Protein AF-A0A183GP34-F1 (afdb_monomer)

Solvent-accessible surface area (backbone atoms only — not comparable to full-atom values): 13684 Å² total; per-residue (Å²): 135,87,81,86,80,82,79,76,82,83,77,87,94,83,66,88,76,69,82,59,76,42,72,55,58,53,48,48,53,50,45,52,55,49,47,55,50,47,51,54,46,51,56,51,46,40,50,45,51,50,53,41,51,54,44,52,52,52,37,52,55,52,50,51,54,51,54,50,43,74,71,55,74,79,54,74,91,48,48,65,63,49,52,51,50,52,52,54,38,52,54,40,51,53,51,45,54,52,38,53,52,50,45,55,54,41,52,52,50,47,54,53,48,51,54,51,44,52,54,46,49,54,51,42,60,75,61,46,86,47,72,68,52,48,54,50,50,54,49,53,56,48,50,48,52,53,51,52,52,51,53,30,52,50,40,45,49,52,50,49,50,55,51,48,53,51,40,51,58,29,49,53,56,51,48,55,49,51,53,50,49,48,45,72,73,73,48,94,62,57,72,73,59,42,54,53,50,51,51,51,46,51,56,53,56,76,43,48,69,67,49,46,46,59,71,74,53,64,82,78,72,74,62,72,53,68,74,73,47,81,74,81,67,73,76,76,79,126

Radius of gyration: 32.48 Å; Cα contacts (8 Å, |Δi|>4): 123; chains: 1; bounding box: 67×38×127 Å

Secondary structure (DSSP, 8-state):
------------SS--------HHHHHHHHHHHHHHHHHHHHHHHHHHHHHHHHHHHHHHHHHHHHHHHHHS---HHHHHHHHHHHHHHHHHHHHHHHHHHHHHHHHHHHHHHHHHHHHHHHHHHHH--SHHHHHHHHHHHHHHHHHHHHHHHHHHHHHHHHHHHHHHHHHHHHHHHHHHHHHHHH----HHHHHHHHHHHHHHHHHHHHHTHHHHTGGG---GGGGTSPP-------

Nearest PDB structures (foldseek):
  1g73-assembly2_B  TM=4.399E-01  e=6.088E+00  Homo sapiens

pLDDT: mean 79.8, std 17.44, range [33.06, 96.62]

Mean predicted aligned error: 11.79 Å

Organism: Heligmosomoides polygyrus (NCBI:txid6339)

Structure (mmCIF, N/CA/C/O backbone):
data_AF-A0A183GP34-F1
#
_entry.id   AF-A0A183GP34-F1
#
loop_
_atom_site.group_PDB
_atom_site.id
_atom_site.type_symbol
_atom_site.label_atom_id
_atom_site.label_alt_id
_atom_site.label_comp_id
_atom_site.label_asym_id
_atom_site.label_entity_id
_atom_site.label_seq_id
_atom_site.pdbx_PDB_ins_code
_atom_site.Cartn_x
_atom_site.Cartn_y
_atom_site.Cartn_z
_atom_site.occupancy
_atom_site.B_iso_or_equiv
_atom_site.auth_seq_id
_atom_site.auth_comp_id
_atom_site.auth_asym_id
_atom_site.auth_atom_id
_atom_site.pdbx_PDB_model_num
ATOM 1 N N . MET A 1 1 ? -25.702 13.716 88.536 1.00 36.00 1 MET A N 1
ATOM 2 C CA . MET A 1 1 ? -25.301 12.330 88.199 1.00 36.00 1 MET A CA 1
ATOM 3 C C . MET A 1 1 ? -26.303 11.818 87.176 1.00 36.00 1 MET A C 1
ATOM 5 O O . MET A 1 1 ? -27.439 11.583 87.539 1.00 36.00 1 MET A O 1
ATOM 9 N N . VAL A 1 2 ? -26.073 11.978 85.871 1.00 40.59 2 VAL A N 1
ATOM 10 C CA . VAL A 1 2 ? -25.189 11.160 85.014 1.00 40.59 2 VAL A CA 1
ATOM 11 C C . VAL A 1 2 ? -25.503 9.674 85.163 1.00 40.59 2 VAL A C 1
ATOM 13 O O . VAL A 1 2 ? -25.045 9.079 86.123 1.00 40.59 2 VAL A O 1
ATOM 16 N N . TYR A 1 3 ? -26.244 9.112 84.205 1.00 34.75 3 TYR A N 1
ATOM 17 C CA . TYR A 1 3 ? -25.818 7.924 83.458 1.00 34.75 3 TYR A CA 1
ATOM 18 C C . TYR A 1 3 ? -26.514 7.894 82.090 1.00 34.75 3 TYR A C 1
ATOM 20 O O . TYR A 1 3 ? -27.711 7.650 81.964 1.00 34.75 3 TYR A O 1
ATOM 28 N N . MET A 1 4 ? -25.713 8.175 81.059 1.00 37.62 4 MET A N 1
ATOM 29 C CA . MET A 1 4 ? -25.986 7.854 79.662 1.00 37.62 4 MET A CA 1
ATOM 30 C C . MET A 1 4 ? -26.129 6.338 79.502 1.00 37.62 4 MET A C 1
ATOM 32 O O . MET A 1 4 ? -25.236 5.595 79.910 1.00 37.62 4 MET A O 1
ATOM 36 N N . LYS A 1 5 ? -27.166 5.882 78.796 1.00 41.25 5 LYS A N 1
ATOM 37 C CA . LYS A 1 5 ? -27.152 4.573 78.138 1.00 41.25 5 LYS A CA 1
ATOM 38 C C . LYS A 1 5 ? -26.900 4.813 76.650 1.00 41.25 5 LYS A C 1
ATOM 40 O O . LYS A 1 5 ? -27.789 5.228 75.914 1.00 41.25 5 LYS A O 1
ATOM 45 N N . ARG A 1 6 ? -25.638 4.628 76.248 1.00 37.09 6 ARG A N 1
ATOM 46 C CA . ARG A 1 6 ? -25.192 4.578 74.850 1.00 37.09 6 ARG A CA 1
ATOM 47 C C . ARG A 1 6 ? -25.993 3.491 74.129 1.00 37.09 6 ARG A C 1
ATOM 49 O O . ARG A 1 6 ? -25.805 2.313 74.419 1.00 37.09 6 ARG A O 1
ATOM 56 N N . ALA A 1 7 ? -26.847 3.884 73.189 1.00 41.22 7 ALA A N 1
ATOM 57 C CA . ALA A 1 7 ? -27.254 2.990 72.118 1.00 41.22 7 ALA A CA 1
ATOM 58 C C . ALA A 1 7 ? -26.028 2.788 71.221 1.00 41.22 7 ALA A C 1
ATOM 60 O O . ALA A 1 7 ? -25.487 3.733 70.646 1.00 41.22 7 ALA A O 1
ATOM 61 N N . SER A 1 8 ? -25.531 1.559 71.206 1.00 37.16 8 SER A N 1
ATOM 62 C CA . SER A 1 8 ? -24.438 1.102 70.369 1.00 37.16 8 SER A CA 1
ATOM 63 C C . SER A 1 8 ? -24.790 1.293 68.895 1.00 37.16 8 SER A C 1
ATOM 65 O O . SER A 1 8 ? -25.712 0.671 68.372 1.00 37.16 8 SER A O 1
ATOM 67 N N . MET A 1 9 ? -23.992 2.127 68.225 1.00 40.72 9 MET A N 1
ATOM 68 C CA . MET A 1 9 ? -23.722 2.010 66.796 1.00 40.72 9 MET A CA 1
ATOM 69 C C . MET A 1 9 ? -23.424 0.5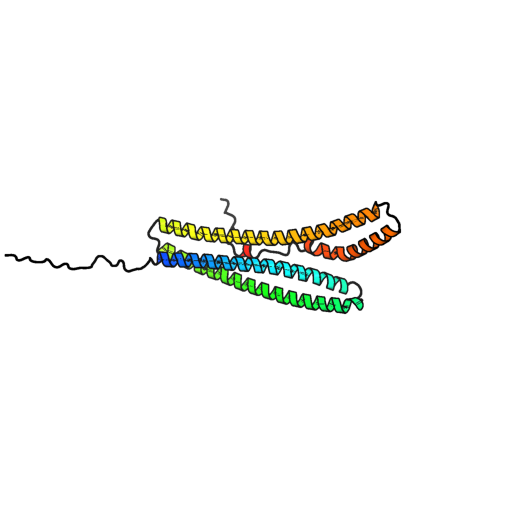41 66.473 1.00 40.72 9 MET A C 1
ATOM 71 O O . MET A 1 9 ? -22.373 0.025 66.849 1.00 40.72 9 MET A O 1
ATOM 75 N N . SER A 1 10 ? -24.334 -0.125 65.767 1.00 35.75 10 SER A N 1
ATOM 76 C CA . SER A 1 10 ? -23.976 -1.250 64.905 1.00 35.75 10 SER A CA 1
ATOM 77 C C . SER A 1 10 ? -23.728 -0.669 63.522 1.00 35.75 10 SER A C 1
ATOM 79 O O . SER A 1 10 ? -24.618 -0.284 62.771 1.00 35.75 10 SER A O 1
ATOM 81 N N . PHE A 1 11 ? -22.437 -0.494 63.304 1.00 35.38 11 PHE A N 1
ATOM 82 C CA . PHE A 1 11 ? -21.767 -0.026 62.116 1.00 35.38 11 PHE A CA 1
ATOM 83 C C . PHE A 1 11 ? -22.006 -0.996 60.945 1.00 35.38 11 PHE A C 1
ATOM 85 O O . PHE A 1 11 ? -22.022 -2.209 61.136 1.00 35.38 11 PHE A O 1
ATOM 92 N N . SER A 1 12 ? -22.061 -0.440 59.733 1.00 40.31 12 SER A N 1
ATOM 93 C CA . SER A 1 12 ? -21.736 -1.108 58.463 1.00 40.31 12 SER A CA 1
ATOM 94 C C . SER A 1 12 ? -22.732 -2.118 57.869 1.00 40.31 12 SER A C 1
ATOM 96 O O . SER A 1 12 ? -22.472 -3.317 57.829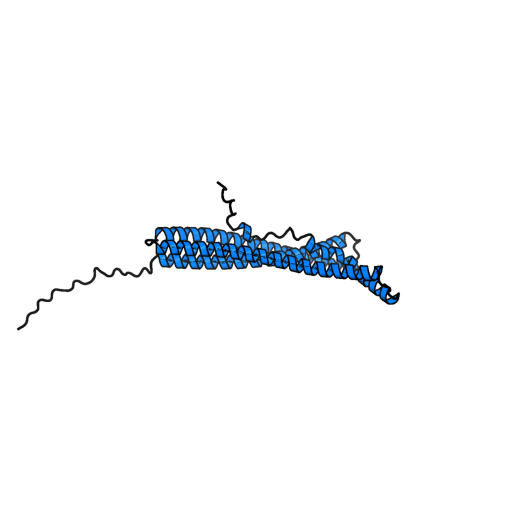 1.00 40.31 12 SER A O 1
ATOM 98 N N . LEU A 1 13 ? -23.772 -1.603 57.208 1.00 39.03 13 LEU A N 1
ATOM 99 C CA . LEU A 1 13 ? -24.446 -2.301 56.095 1.00 39.03 13 LEU A CA 1
ATOM 100 C C . LEU A 1 13 ? -24.585 -1.428 54.829 1.00 39.03 13 LEU A C 1
ATOM 102 O O . LEU A 1 13 ? -25.371 -1.734 53.943 1.00 39.03 13 LEU A O 1
ATOM 106 N N . GLN A 1 14 ? -23.824 -0.331 54.724 1.00 40.25 14 GLN A N 1
ATOM 107 C CA . GLN A 1 14 ? -24.021 0.679 53.671 1.00 40.25 14 GLN A CA 1
ATOM 108 C C . GLN A 1 14 ? -22.805 0.989 52.794 1.00 40.25 14 GLN A C 1
ATOM 110 O O . GLN A 1 14 ? -22.834 1.963 52.052 1.00 40.25 14 GLN A O 1
ATOM 115 N N . ASN A 1 15 ? -21.745 0.183 52.816 1.00 40.66 15 ASN A N 1
ATOM 116 C CA . ASN A 1 15 ? -20.577 0.489 51.989 1.00 40.66 15 ASN A CA 1
ATOM 117 C C . ASN A 1 15 ? -19.902 -0.751 51.395 1.00 40.66 15 ASN A C 1
ATOM 119 O O . ASN A 1 15 ? -18.681 -0.819 51.316 1.00 40.66 15 ASN A O 1
ATOM 123 N N . GLU A 1 16 ? -20.686 -1.650 50.792 1.00 39.94 16 GLU A N 1
ATOM 124 C CA . GLU A 1 16 ? -20.193 -2.39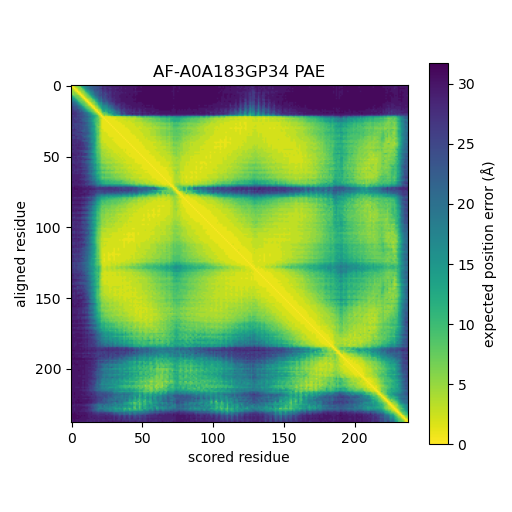2 49.617 1.00 39.94 16 GLU A CA 1
ATOM 125 C C . GLU A 1 16 ? -20.103 -1.474 48.378 1.00 39.94 16 GLU A C 1
ATOM 127 O O . GLU A 1 16 ? -20.355 -1.869 47.247 1.00 39.94 16 GLU A O 1
ATOM 132 N N . LYS A 1 17 ? -19.610 -0.244 48.579 1.00 43.41 17 LYS A N 1
ATOM 133 C CA . LYS A 1 17 ? -18.806 0.498 47.605 1.00 43.41 17 LYS A CA 1
ATOM 134 C C . LYS A 1 17 ? -17.448 -0.204 47.433 1.00 43.41 17 LYS A C 1
ATOM 136 O O . LYS A 1 17 ? -16.405 0.433 47.486 1.00 43.41 17 LYS A O 1
ATOM 141 N N . ARG A 1 18 ? -17.454 -1.533 47.291 1.00 44.88 18 ARG A N 1
ATOM 142 C CA . ARG A 1 18 ? -16.284 -2.338 46.951 1.00 44.88 18 ARG A CA 1
ATOM 143 C C . ARG A 1 18 ? -16.035 -2.146 45.462 1.00 44.88 18 ARG A C 1
ATOM 145 O O . ARG A 1 18 ? -16.547 -2.901 44.645 1.00 44.88 18 ARG A O 1
ATOM 152 N N . ASP A 1 19 ? -15.347 -1.059 45.136 1.00 43.56 19 ASP A N 1
ATOM 153 C CA . ASP A 1 19 ? -14.132 -1.044 44.311 1.00 43.56 19 ASP A CA 1
ATOM 154 C C . ASP A 1 19 ? -14.089 -1.887 43.021 1.00 43.56 19 ASP A C 1
ATOM 156 O O . ASP A 1 19 ? -13.021 -2.246 42.536 1.00 43.56 19 ASP A O 1
ATOM 160 N N . PHE A 1 20 ? -15.228 -2.138 42.382 1.00 43.50 20 PHE A N 1
ATOM 161 C CA . PHE A 1 20 ? -15.270 -2.262 40.935 1.00 43.50 20 PHE A CA 1
ATOM 162 C C . PHE A 1 20 ? -15.444 -0.852 40.385 1.00 43.50 20 PHE A C 1
ATOM 164 O O . PHE A 1 20 ? -16.564 -0.390 40.168 1.00 43.50 20 PHE A O 1
ATOM 171 N N . THR A 1 21 ? -14.342 -0.171 40.082 1.00 53.06 21 THR A N 1
ATOM 172 C CA . THR A 1 21 ? -14.307 0.667 38.878 1.00 53.06 21 THR A CA 1
ATOM 173 C C . THR A 1 21 ? -14.945 -0.191 37.782 1.00 53.06 21 THR A C 1
ATOM 175 O O . THR A 1 21 ? -14.373 -1.217 37.421 1.00 53.06 21 THR A O 1
ATOM 178 N N . SER A 1 22 ? -16.211 0.097 37.447 1.00 76.25 22 SER A N 1
ATOM 179 C CA . SER A 1 22 ? -17.175 -0.938 37.032 1.00 76.25 22 SER A CA 1
ATOM 180 C C . SER A 1 22 ? -16.631 -1.839 35.921 1.00 76.25 22 SER A C 1
ATOM 182 O O . SER A 1 22 ? -15.921 -1.365 35.040 1.00 76.25 22 SER A O 1
ATOM 184 N N . LEU A 1 23 ? -16.962 -3.135 35.921 1.00 87.44 23 LEU A N 1
ATOM 185 C CA . LEU A 1 23 ? -16.580 -4.071 34.846 1.00 87.44 23 LEU A CA 1
ATOM 186 C C . LEU A 1 23 ? -16.843 -3.486 33.442 1.00 87.44 23 LEU A C 1
ATOM 188 O O . LEU A 1 23 ? -16.075 -3.706 32.509 1.00 87.44 23 LEU A O 1
ATOM 192 N N . PHE A 1 24 ? -17.895 -2.674 33.320 1.00 89.25 24 PHE A N 1
ATOM 193 C CA . PHE A 1 24 ? -18.183 -1.856 32.148 1.00 89.25 24 PHE A CA 1
ATOM 194 C C . PHE A 1 24 ? -17.029 -0.908 31.768 1.00 89.25 24 PHE A C 1
ATOM 196 O O . PHE A 1 24 ? -16.593 -0.907 30.622 1.00 89.25 24 PHE A O 1
ATOM 203 N N . ASN A 1 25 ? -16.495 -0.125 32.710 1.00 89.88 25 ASN A N 1
ATOM 204 C CA . ASN A 1 25 ? -15.347 0.753 32.470 1.00 89.88 25 ASN A CA 1
ATOM 205 C C . ASN A 1 25 ? -14.087 -0.024 32.068 1.00 89.88 25 ASN A C 1
ATOM 207 O O . ASN A 1 25 ? -13.405 0.400 31.139 1.00 89.88 25 ASN A O 1
ATOM 211 N N . GLN A 1 26 ? -13.819 -1.178 32.687 1.00 92.31 26 GLN A N 1
ATOM 212 C CA . GLN A 1 26 ? -12.680 -2.026 32.307 1.00 92.31 26 GLN A CA 1
ATOM 213 C C . GLN A 1 26 ? -12.821 -2.565 30.876 1.00 92.31 26 GLN A C 1
ATOM 215 O O . GLN A 1 26 ? -11.882 -2.500 30.085 1.00 92.31 26 GLN A O 1
ATOM 220 N N . LEU A 1 27 ? -14.008 -3.058 30.509 1.00 93.69 27 LEU A N 1
ATOM 221 C CA . LEU A 1 27 ? -14.282 -3.526 29.147 1.00 93.69 27 LEU A CA 1
ATOM 222 C C . LEU A 1 27 ? -14.249 -2.383 28.127 1.00 93.69 27 LEU A C 1
ATOM 224 O O . LEU A 1 27 ? -13.833 -2.593 26.991 1.00 93.69 27 LEU A O 1
ATOM 228 N N . LYS A 1 28 ? -14.646 -1.171 28.526 1.00 93.69 28 LYS A N 1
ATOM 229 C CA . LYS A 1 28 ? -14.571 0.027 27.685 1.00 93.69 28 LYS A CA 1
ATOM 230 C C . LYS A 1 28 ? -13.115 0.374 27.394 1.00 93.69 28 LYS A C 1
ATOM 232 O O . LYS A 1 28 ? -12.757 0.557 26.237 1.00 93.69 28 LYS A O 1
ATOM 237 N N . GLU A 1 29 ? -12.267 0.419 28.419 1.00 94.38 29 GLU A N 1
ATOM 238 C CA . GLU A 1 29 ? -10.824 0.634 28.251 1.00 94.38 29 GLU A CA 1
ATOM 239 C C . GLU A 1 29 ? -10.189 -0.466 27.394 1.00 94.38 29 GLU A C 1
ATOM 241 O O . GLU A 1 29 ? -9.403 -0.173 26.493 1.00 94.38 29 GLU A O 1
ATOM 246 N N . GLN A 1 30 ? -10.593 -1.723 27.598 1.00 94.88 30 GLN A N 1
ATOM 247 C CA . GLN A 1 30 ? -10.162 -2.837 26.758 1.00 94.88 30 GLN A CA 1
ATOM 248 C C . GLN A 1 30 ? -10.577 -2.645 25.292 1.00 94.88 30 GLN A C 1
ATOM 250 O O . GLN A 1 30 ? -9.767 -2.888 24.398 1.00 94.88 30 GLN A O 1
ATOM 255 N N . TYR A 1 31 ? -11.813 -2.210 25.032 1.00 95.44 31 TYR A N 1
ATOM 256 C CA . TYR A 1 31 ? -12.298 -1.937 23.680 1.00 95.44 31 TYR A CA 1
ATOM 257 C C . TYR A 1 31 ? -11.493 -0.815 23.017 1.00 95.44 31 TYR A C 1
ATOM 259 O O . TYR A 1 31 ? -11.013 -0.984 21.898 1.00 95.44 31 TYR A O 1
ATOM 267 N N . MET A 1 32 ? -11.266 0.295 23.726 1.00 94.94 32 MET A N 1
ATOM 268 C CA . MET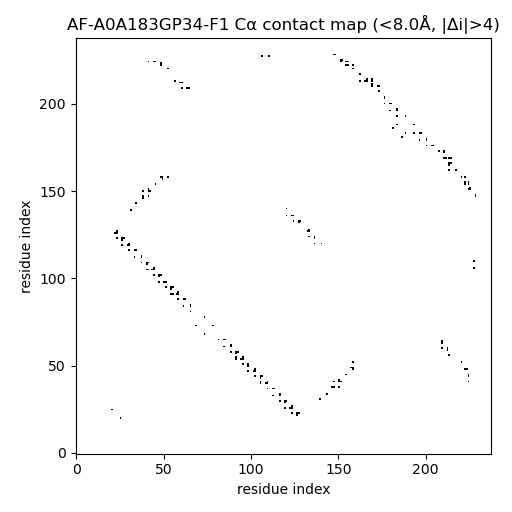 A 1 32 ? -10.456 1.411 23.222 1.00 94.94 32 MET A CA 1
ATOM 269 C C . MET A 1 32 ? -9.027 0.965 22.889 1.00 94.94 32 MET A C 1
ATOM 271 O O . MET A 1 32 ? -8.532 1.235 21.797 1.00 94.94 32 MET A O 1
ATOM 275 N N . ALA A 1 33 ? -8.391 0.186 23.768 1.00 95.44 33 ALA A N 1
ATOM 276 C CA . ALA A 1 33 ? -7.056 -0.355 23.517 1.00 95.44 33 ALA A CA 1
ATOM 277 C C . ALA A 1 33 ? -7.017 -1.318 22.312 1.00 95.44 33 ALA A C 1
ATOM 279 O O . ALA A 1 33 ? -6.022 -1.371 21.580 1.00 95.44 33 ALA A O 1
ATOM 280 N N . LEU A 1 34 ? -8.086 -2.092 22.088 1.00 94.81 34 LEU A N 1
ATOM 281 C CA . LEU A 1 34 ? -8.227 -2.935 20.897 1.00 94.81 34 LEU A CA 1
ATOM 282 C C . LEU A 1 34 ? -8.376 -2.090 19.628 1.00 94.81 34 LEU A C 1
ATOM 284 O O . LEU A 1 34 ? -7.702 -2.398 18.644 1.00 94.81 34 LEU A O 1
ATOM 288 N N . SER A 1 35 ? -9.178 -1.025 19.668 1.00 93.38 35 SER A N 1
ATOM 289 C CA . SER A 1 35 ? -9.337 -0.070 18.564 1.00 93.38 35 SER A CA 1
ATOM 290 C C . SER A 1 35 ? -8.000 0.585 18.191 1.00 93.38 35 SER A C 1
ATOM 292 O O . SER A 1 35 ? -7.591 0.552 17.029 1.00 93.38 35 SER A O 1
ATOM 294 N N . ASP A 1 36 ? -7.228 1.057 19.174 1.00 94.38 36 ASP A N 1
ATOM 295 C CA . ASP A 1 36 ? -5.893 1.631 18.940 1.00 94.38 36 ASP A CA 1
ATOM 296 C C . ASP A 1 36 ? -4.931 0.611 18.313 1.00 94.38 36 ASP A C 1
ATOM 298 O O . ASP A 1 36 ? -4.133 0.915 17.419 1.00 94.38 36 ASP A O 1
ATOM 302 N N . LYS A 1 37 ? -4.997 -0.645 18.768 1.00 95.12 37 LYS A N 1
ATOM 303 C CA . LYS A 1 37 ? -4.196 -1.733 18.198 1.00 95.12 37 LYS A CA 1
ATOM 304 C C . LYS A 1 37 ? -4.611 -2.038 16.758 1.00 95.12 37 LYS A C 1
ATOM 306 O O . LYS A 1 37 ? -3.738 -2.265 15.920 1.00 95.12 37 LYS A O 1
ATOM 311 N N . GLN A 1 38 ? -5.911 -2.040 16.466 1.00 92.81 38 GLN A N 1
ATOM 312 C CA . GLN A 1 38 ? -6.452 -2.205 15.116 1.00 92.81 38 GLN A CA 1
ATOM 313 C C . GLN A 1 38 ? -5.970 -1.090 14.189 1.00 92.81 38 GLN A C 1
ATOM 315 O O . GLN A 1 38 ? -5.504 -1.372 13.086 1.00 92.81 38 GLN A O 1
ATOM 320 N N . GLN A 1 39 ? -5.995 0.160 14.652 1.00 91.69 39 GLN A N 1
ATOM 321 C CA . GLN A 1 39 ? -5.467 1.293 13.899 1.00 91.69 39 GLN A CA 1
ATOM 322 C C . GLN A 1 39 ? -3.989 1.090 13.536 1.00 91.69 39 GLN A C 1
ATOM 324 O O . GLN A 1 39 ? -3.634 1.155 12.360 1.00 91.69 39 GLN A O 1
ATOM 329 N N . LYS A 1 40 ? -3.133 0.761 14.512 1.00 94.50 40 LYS A N 1
ATOM 330 C CA . LYS A 1 40 ? -1.696 0.524 14.269 1.00 94.50 40 LYS A CA 1
ATOM 331 C C . LYS A 1 40 ? -1.444 -0.619 13.283 1.00 94.50 40 LYS A C 1
ATOM 333 O O . LYS A 1 40 ? -0.496 -0.573 12.502 1.00 94.50 40 LYS A O 1
ATOM 338 N N . LEU A 1 41 ? -2.270 -1.666 13.312 1.00 93.94 41 LEU A N 1
ATOM 339 C CA . LEU A 1 41 ? -2.184 -2.759 12.341 1.00 93.94 41 LEU A CA 1
ATOM 340 C C . LEU A 1 41 ? -2.556 -2.293 10.927 1.00 93.94 41 LEU A C 1
ATOM 342 O O . LEU A 1 41 ? -1.866 -2.671 9.982 1.00 93.94 41 LEU A O 1
ATOM 346 N N . ARG A 1 42 ? -3.580 -1.441 10.779 1.00 90.88 42 ARG A N 1
ATOM 347 C CA . ARG A 1 42 ? -3.952 -0.850 9.482 1.00 90.88 42 ARG A CA 1
ATOM 348 C C . ARG A 1 42 ? -2.874 0.089 8.939 1.00 90.88 42 ARG A C 1
ATOM 350 O O . ARG A 1 42 ? -2.580 0.035 7.752 1.00 90.88 42 ARG A O 1
ATOM 357 N N . GLU A 1 43 ? -2.232 0.884 9.794 1.00 91.81 43 GLU A N 1
ATOM 358 C CA . GLU A 1 43 ? -1.096 1.736 9.403 1.00 91.81 43 GLU A CA 1
ATOM 359 C C . GLU A 1 43 ? 0.097 0.907 8.908 1.00 91.81 43 GLU A C 1
ATOM 361 O O . GLU A 1 43 ? 0.735 1.249 7.913 1.00 91.81 43 GLU A O 1
ATOM 366 N N . ARG A 1 44 ? 0.391 -0.219 9.569 1.00 93.38 44 ARG A N 1
ATOM 367 C CA . ARG A 1 44 ? 1.432 -1.154 9.114 1.00 93.38 44 ARG A CA 1
ATOM 368 C C . ARG A 1 44 ? 1.070 -1.824 7.792 1.00 93.38 44 ARG A C 1
ATOM 370 O O . ARG A 1 44 ? 1.954 -2.015 6.966 1.00 93.38 44 ARG A O 1
ATOM 377 N N . LEU A 1 45 ? -0.203 -2.167 7.601 1.00 90.50 45 LEU A N 1
ATOM 378 C CA . LEU A 1 45 ? -0.693 -2.745 6.352 1.00 90.50 45 LEU A CA 1
ATOM 379 C C . LEU A 1 45 ? -0.590 -1.734 5.205 1.00 90.50 45 LEU A C 1
ATOM 381 O O . LEU A 1 45 ? -0.111 -2.086 4.137 1.00 90.50 45 LEU A O 1
ATOM 385 N N . MET A 1 46 ? -0.933 -0.467 5.453 1.00 88.69 46 MET A N 1
ATOM 386 C CA . MET A 1 46 ? -0.745 0.626 4.495 1.00 88.69 46 MET A CA 1
ATOM 387 C C . MET A 1 46 ? 0.716 0.744 4.036 1.00 88.69 46 MET A C 1
ATOM 389 O O . MET A 1 46 ? 0.967 0.790 2.837 1.00 88.69 46 MET A O 1
ATOM 393 N N . ARG A 1 47 ? 1.685 0.734 4.963 1.00 90.44 47 ARG A N 1
ATOM 394 C CA . ARG A 1 47 ? 3.116 0.779 4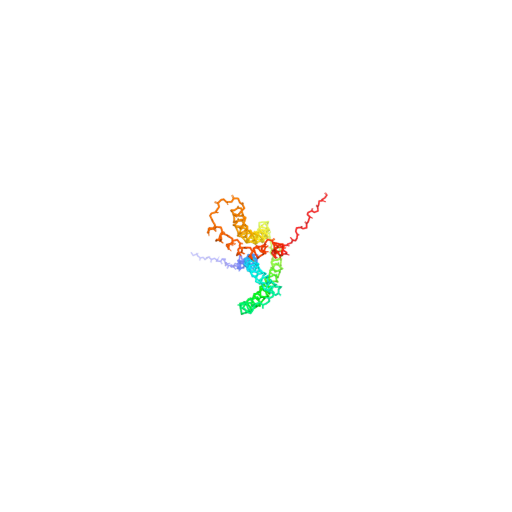.600 1.00 90.44 47 ARG A CA 1
ATOM 395 C C . ARG A 1 47 ? 3.535 -0.426 3.763 1.00 90.44 47 ARG A C 1
ATOM 397 O O . ARG A 1 47 ? 4.110 -0.245 2.703 1.00 90.44 47 ARG A O 1
ATOM 404 N N . ALA A 1 48 ? 3.154 -1.634 4.181 1.00 90.81 48 ALA A N 1
ATOM 405 C CA . ALA A 1 48 ? 3.467 -2.846 3.426 1.00 90.81 48 ALA A CA 1
ATOM 406 C C . ALA A 1 48 ? 2.895 -2.812 1.994 1.00 90.81 48 ALA A C 1
ATOM 408 O O . ALA A 1 48 ? 3.528 -3.324 1.076 1.00 90.81 48 ALA A O 1
ATOM 409 N N . ASN A 1 49 ? 1.728 -2.189 1.792 1.00 87.44 49 ASN A N 1
ATOM 410 C CA . ASN A 1 49 ? 1.133 -2.014 0.464 1.00 87.44 49 ASN A CA 1
ATOM 411 C C . ASN A 1 49 ? 1.942 -1.042 -0.409 1.00 87.44 49 ASN A C 1
ATOM 413 O O . ASN A 1 49 ? 2.137 -1.307 -1.593 1.00 87.44 49 ASN A O 1
ATOM 417 N N . GLN A 1 50 ? 2.395 0.076 0.166 1.00 87.69 50 GLN A N 1
ATOM 418 C CA . GLN A 1 50 ? 3.224 1.065 -0.533 1.00 87.69 50 GLN A CA 1
ATOM 419 C C . GLN A 1 50 ? 4.579 0.465 -0.916 1.00 87.69 50 GLN A C 1
ATOM 421 O O . GLN A 1 50 ? 4.951 0.510 -2.087 1.00 87.69 50 GLN A O 1
ATOM 426 N N . ASP A 1 51 ? 5.246 -0.190 0.038 1.00 90.81 51 ASP A N 1
ATOM 427 C CA . ASP A 1 51 ? 6.522 -0.872 -0.186 1.00 90.81 51 ASP A CA 1
ATOM 428 C C . ASP A 1 51 ? 6.377 -1.931 -1.291 1.00 90.81 51 ASP A C 1
ATOM 430 O O . ASP A 1 51 ? 7.176 -1.982 -2.224 1.00 90.81 51 ASP A O 1
ATOM 434 N N . ALA A 1 52 ? 5.310 -2.739 -1.249 1.00 89.19 52 ALA A N 1
ATOM 435 C CA . ALA A 1 52 ? 5.062 -3.764 -2.261 1.00 89.19 52 ALA A CA 1
ATOM 436 C C . ALA A 1 52 ? 4.888 -3.161 -3.658 1.00 89.19 52 ALA A C 1
ATOM 438 O O . ALA A 1 52 ? 5.442 -3.686 -4.622 1.00 89.19 52 ALA A O 1
ATOM 439 N N . TYR A 1 53 ? 4.169 -2.041 -3.777 1.00 86.50 53 TYR A N 1
ATOM 440 C CA . TYR A 1 53 ? 4.015 -1.349 -5.054 1.00 86.50 53 TYR A CA 1
ATOM 441 C C . TYR A 1 53 ? 5.354 -0.835 -5.605 1.00 86.50 53 TYR A C 1
ATOM 443 O O . TYR A 1 53 ? 5.643 -0.987 -6.796 1.00 86.50 53 TYR A O 1
ATOM 451 N N . GLU A 1 54 ? 6.190 -0.235 -4.759 1.00 88.12 54 GLU A N 1
ATOM 452 C CA . GLU A 1 54 ? 7.496 0.271 -5.181 1.00 88.12 54 GLU A CA 1
ATOM 453 C C . GLU A 1 54 ? 8.425 -0.848 -5.654 1.00 88.12 54 GLU A C 1
ATOM 455 O O . GLU A 1 54 ? 9.047 -0.725 -6.719 1.00 88.12 54 GLU A O 1
ATOM 460 N N . VAL A 1 55 ? 8.475 -1.946 -4.897 1.00 91.19 55 VAL A N 1
ATOM 461 C CA . VAL A 1 55 ? 9.284 -3.125 -5.218 1.00 91.19 55 VAL A CA 1
ATOM 462 C C . VAL A 1 55 ? 8.788 -3.780 -6.511 1.00 91.19 55 VAL A C 1
ATOM 464 O O . VAL A 1 55 ? 9.599 -4.034 -7.403 1.00 91.19 55 VAL A O 1
ATOM 467 N N . GLU A 1 56 ? 7.474 -3.964 -6.681 1.00 88.50 56 GLU A N 1
ATOM 468 C CA . GLU A 1 56 ? 6.868 -4.539 -7.894 1.00 88.50 56 GLU A CA 1
ATOM 469 C C . GLU A 1 56 ? 7.208 -3.705 -9.135 1.00 88.50 56 GLU A C 1
ATOM 471 O O . GLU A 1 56 ? 7.586 -4.235 -10.185 1.00 88.50 56 GLU A O 1
ATOM 476 N N . MET A 1 57 ? 7.134 -2.377 -9.020 1.00 85.25 57 MET A N 1
ATOM 477 C CA . MET A 1 57 ? 7.451 -1.482 -10.128 1.00 85.25 57 MET A CA 1
ATOM 478 C C . MET A 1 57 ? 8.943 -1.524 -10.486 1.00 85.25 57 MET A C 1
ATOM 480 O O . MET A 1 57 ? 9.299 -1.567 -11.667 1.00 85.25 57 MET A O 1
ATOM 484 N N . SER A 1 58 ? 9.821 -1.545 -9.478 1.00 88.38 58 SER A N 1
ATOM 485 C CA . SER A 1 58 ? 11.270 -1.693 -9.669 1.00 88.38 58 SER A CA 1
ATOM 486 C C . SER A 1 58 ? 11.598 -3.013 -10.367 1.00 88.38 58 SER A C 1
ATOM 488 O O . SER A 1 58 ? 12.281 -3.029 -11.397 1.00 88.38 58 SER A O 1
ATOM 490 N N . ARG A 1 59 ? 11.025 -4.113 -9.869 1.00 90.56 59 ARG A N 1
ATOM 491 C CA . ARG A 1 59 ? 11.164 -5.449 -10.444 1.00 90.56 59 ARG A CA 1
ATOM 492 C C . ARG A 1 59 ? 10.709 -5.475 -11.896 1.00 90.56 59 ARG A C 1
ATOM 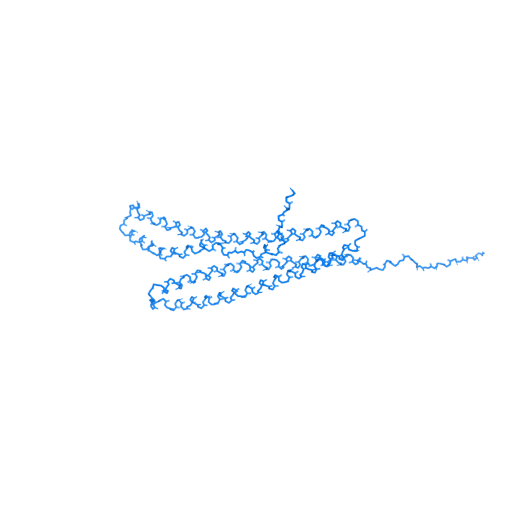494 O O . ARG A 1 59 ? 11.449 -5.936 -12.762 1.00 90.56 59 ARG A O 1
ATOM 501 N N . THR A 1 60 ? 9.524 -4.942 -12.177 1.00 87.44 60 THR A N 1
ATOM 502 C CA . THR A 1 60 ? 8.955 -4.950 -13.528 1.00 87.44 60 THR A CA 1
ATOM 503 C C . THR A 1 60 ? 9.813 -4.155 -14.510 1.00 87.44 60 THR A C 1
ATOM 505 O O . THR A 1 60 ? 10.050 -4.604 -15.633 1.00 87.44 60 THR A O 1
ATOM 508 N N . SER A 1 61 ? 10.351 -3.009 -14.080 1.00 84.94 61 SER A N 1
ATOM 509 C CA . SER A 1 61 ? 11.291 -2.229 -14.888 1.00 84.94 61 SER A CA 1
ATOM 510 C C . SER A 1 61 ? 12.568 -3.012 -15.202 1.00 84.94 61 SER A C 1
ATOM 512 O O . SER A 1 61 ? 12.999 -3.034 -16.355 1.00 84.94 61 SER A O 1
ATOM 514 N N . LYS A 1 62 ? 13.181 -3.662 -14.203 1.00 88.75 62 LYS A N 1
ATOM 515 C CA . LYS A 1 62 ? 14.410 -4.452 -14.398 1.00 88.75 62 LYS A CA 1
ATOM 516 C C . LYS A 1 62 ? 14.162 -5.673 -15.288 1.00 88.75 62 LYS A C 1
ATOM 518 O O . LYS A 1 62 ? 14.951 -5.945 -16.190 1.00 88.75 62 LYS A O 1
ATOM 523 N N . MET A 1 63 ? 13.028 -6.348 -15.107 1.00 89.06 63 MET A N 1
ATOM 524 C CA . MET A 1 63 ? 12.617 -7.479 -15.940 1.00 89.06 63 MET A CA 1
ATOM 525 C C . MET A 1 63 ? 12.441 -7.101 -17.408 1.00 89.06 63 MET A C 1
ATOM 527 O O . MET A 1 63 ? 12.872 -7.848 -18.284 1.00 89.06 63 MET A O 1
ATOM 531 N N . ALA A 1 64 ? 11.872 -5.932 -17.701 1.00 84.94 64 ALA A N 1
ATOM 532 C CA . ALA A 1 64 ? 11.740 -5.474 -19.080 1.00 84.94 64 ALA A CA 1
ATOM 533 C C . ALA A 1 64 ? 13.102 -5.247 -19.758 1.00 84.94 64 ALA A C 1
ATOM 535 O O . ALA A 1 64 ? 13.251 -5.564 -20.938 1.00 84.94 64 ALA A O 1
ATOM 536 N N . ILE A 1 65 ? 14.101 -4.740 -19.023 1.00 84.75 65 ILE A N 1
ATOM 537 C CA . ILE A 1 65 ? 15.475 -4.565 -19.531 1.00 84.75 65 ILE A CA 1
ATOM 538 C C . ILE A 1 65 ? 16.096 -5.924 -19.860 1.00 84.75 65 ILE A C 1
ATOM 540 O O . ILE A 1 65 ? 16.643 -6.102 -20.949 1.00 84.75 65 ILE A O 1
ATOM 544 N N . ILE A 1 66 ? 15.965 -6.897 -18.953 1.00 87.19 66 ILE A N 1
ATOM 545 C CA . ILE A 1 66 ? 16.469 -8.261 -19.161 1.00 87.19 66 ILE A CA 1
ATOM 546 C C . ILE A 1 66 ? 15.820 -8.885 -20.403 1.00 87.19 66 ILE A C 1
ATOM 548 O O . ILE A 1 66 ? 16.524 -9.364 -21.288 1.00 87.19 66 ILE A O 1
ATOM 552 N N . GLN A 1 67 ? 14.491 -8.813 -20.517 1.00 87.00 67 GLN A N 1
ATOM 553 C CA . GLN A 1 67 ? 13.755 -9.370 -21.656 1.00 87.00 67 GLN A CA 1
ATOM 554 C C . GLN A 1 67 ? 14.114 -8.700 -22.986 1.00 87.00 67 GLN A C 1
ATOM 556 O O . GLN A 1 67 ? 14.133 -9.358 -24.025 1.00 87.00 67 GLN A O 1
ATOM 561 N N . ALA A 1 68 ? 14.375 -7.392 -22.984 1.00 83.25 68 ALA A N 1
ATOM 562 C CA . ALA A 1 68 ? 14.809 -6.683 -24.180 1.00 83.25 68 ALA A CA 1
ATOM 563 C C . ALA A 1 68 ? 16.209 -7.131 -24.621 1.00 83.25 68 ALA A C 1
ATOM 565 O O . ALA A 1 68 ? 16.415 -7.381 -25.807 1.00 83.25 68 ALA A O 1
ATOM 566 N N . TRP A 1 69 ? 17.143 -7.299 -23.679 1.00 83.62 69 TRP A N 1
ATOM 567 C CA . TRP A 1 69 ? 18.475 -7.833 -23.976 1.00 83.62 69 TRP A CA 1
ATOM 568 C C . TRP A 1 69 ? 18.413 -9.272 -24.504 1.00 83.62 69 TRP A C 1
ATOM 570 O O . TRP A 1 69 ? 19.055 -9.590 -25.499 1.00 83.62 69 TRP A O 1
ATOM 580 N N . GLU A 1 70 ? 17.577 -10.128 -23.910 1.00 84.44 70 GLU A N 1
ATOM 581 C CA . GLU A 1 70 ? 17.395 -11.512 -24.373 1.00 84.44 70 GLU A CA 1
ATOM 582 C C . GLU A 1 70 ? 16.826 -11.592 -25.803 1.00 84.44 70 GLU A C 1
ATOM 584 O O . GLU A 1 70 ? 17.118 -12.547 -26.522 1.00 84.44 70 GLU A O 1
ATOM 589 N N . LYS A 1 71 ? 16.060 -10.582 -26.244 1.00 83.69 71 LYS A N 1
ATOM 590 C CA . LYS A 1 71 ? 15.510 -10.486 -27.610 1.00 83.69 71 LYS A CA 1
ATOM 591 C C . LYS A 1 71 ? 16.483 -9.897 -28.634 1.00 83.69 71 LYS A C 1
ATOM 593 O O . LYS A 1 71 ? 16.397 -10.243 -29.810 1.00 83.69 71 LYS A O 1
ATOM 598 N N . HIS A 1 72 ? 17.371 -8.996 -28.221 1.00 73.25 72 HIS A N 1
ATOM 599 C CA . HIS A 1 72 ? 18.301 -8.292 -29.103 1.00 73.25 72 HIS A CA 1
ATOM 600 C C . HIS A 1 72 ? 19.722 -8.830 -28.915 1.00 73.25 72 HIS A C 1
ATOM 602 O O . HIS A 1 72 ? 20.500 -8.242 -28.178 1.00 73.25 72 HIS A O 1
ATOM 608 N N . ASN A 1 73 ? 20.007 -9.957 -29.583 1.00 63.03 73 ASN A N 1
ATOM 609 C CA . ASN A 1 73 ? 21.313 -10.613 -29.764 1.00 63.03 73 ASN A CA 1
ATOM 610 C C . ASN A 1 73 ? 22.372 -10.271 -28.694 1.00 63.03 73 ASN A C 1
ATOM 612 O O . ASN A 1 73 ? 23.066 -9.264 -28.790 1.00 63.03 73 ASN A O 1
ATOM 616 N N . GLN A 1 74 ? 22.481 -11.157 -27.702 1.00 64.25 74 GLN A N 1
ATOM 617 C CA . GLN A 1 74 ? 23.319 -11.104 -26.498 1.00 64.25 74 GLN A CA 1
ATOM 618 C C . GLN A 1 74 ? 24.761 -10.615 -26.748 1.00 64.25 74 GLN A C 1
ATOM 620 O O . GLN A 1 74 ? 25.686 -11.411 -26.898 1.00 64.25 74 GLN A O 1
ATOM 625 N N . GLU A 1 75 ? 24.984 -9.301 -26.773 1.00 65.69 75 GLU A N 1
ATOM 626 C CA . GLU A 1 75 ? 26.340 -8.751 -26.816 1.00 65.69 75 GLU A CA 1
ATOM 627 C C . GLU A 1 75 ? 27.058 -9.037 -25.485 1.00 65.69 75 GLU A C 1
ATOM 629 O O . GLU A 1 75 ? 26.575 -8.648 -24.415 1.00 65.69 75 GLU A O 1
ATOM 634 N N . GLU A 1 76 ? 28.241 -9.666 -25.543 1.00 62.56 76 GLU A N 1
ATOM 635 C CA . GLU A 1 76 ? 29.061 -10.010 -24.363 1.00 62.56 76 GLU A CA 1
ATOM 636 C C . GLU A 1 76 ? 29.330 -8.807 -23.447 1.00 62.56 76 GLU A C 1
ATOM 638 O O . GLU A 1 76 ? 29.381 -8.951 -22.227 1.00 62.56 76 GLU A O 1
ATOM 643 N N . LYS A 1 77 ? 29.429 -7.596 -24.014 1.00 70.19 77 LYS A N 1
ATOM 644 C CA . LYS A 1 77 ? 29.718 -6.360 -23.266 1.00 70.19 77 LYS A CA 1
ATOM 645 C C . LYS A 1 77 ? 28.668 -6.019 -22.205 1.00 70.19 77 LYS A C 1
ATOM 647 O O . LYS A 1 77 ? 28.984 -5.304 -21.259 1.00 70.19 77 LYS A O 1
ATOM 652 N N . ALA A 1 78 ? 27.437 -6.507 -22.350 1.00 76.62 78 ALA A N 1
ATOM 653 C CA . ALA A 1 78 ? 26.357 -6.264 -21.395 1.00 76.62 78 ALA A CA 1
ATOM 654 C C . ALA A 1 78 ? 26.070 -7.470 -20.482 1.00 76.62 78 ALA A C 1
ATOM 656 O O . ALA A 1 78 ? 25.283 -7.335 -19.545 1.00 76.62 78 ALA A O 1
ATOM 657 N N . ALA A 1 79 ? 26.708 -8.624 -20.710 1.00 81.75 79 ALA A N 1
ATOM 658 C CA . ALA A 1 79 ? 26.389 -9.873 -20.016 1.00 81.75 79 ALA A CA 1
ATOM 659 C C . ALA A 1 79 ? 26.580 -9.775 -18.492 1.00 81.75 79 ALA A C 1
ATOM 661 O O . ALA A 1 79 ? 25.723 -10.227 -17.732 1.00 81.75 79 ALA A O 1
ATOM 662 N N . GLU A 1 80 ? 27.650 -9.121 -18.031 1.00 85.19 80 GLU A N 1
ATOM 663 C CA . GLU A 1 80 ? 27.903 -8.931 -16.597 1.00 85.19 80 GLU A CA 1
ATOM 664 C C . GLU A 1 80 ? 26.849 -8.020 -15.943 1.00 85.19 80 GLU A C 1
ATOM 666 O O . GLU A 1 80 ? 26.291 -8.354 -14.898 1.00 85.19 80 GLU A O 1
ATOM 671 N N . SER A 1 81 ? 26.507 -6.900 -16.589 1.00 85.56 81 SER A N 1
ATOM 672 C CA . SER A 1 81 ? 25.457 -5.983 -16.124 1.00 85.56 81 SER A CA 1
ATOM 673 C C . SER A 1 81 ? 24.087 -6.663 -16.067 1.00 85.56 81 SER A C 1
ATOM 675 O O . SER A 1 81 ? 23.330 -6.455 -15.120 1.00 85.56 81 SER A O 1
ATOM 677 N N . ILE A 1 82 ? 23.779 -7.515 -17.048 1.00 88.44 82 ILE A N 1
ATOM 678 C CA . ILE A 1 82 ? 22.546 -8.309 -17.072 1.00 88.44 82 ILE A CA 1
ATOM 679 C C . ILE A 1 82 ? 22.553 -9.368 -15.970 1.00 88.44 82 ILE A C 1
ATOM 681 O O . ILE A 1 82 ? 21.529 -9.563 -15.321 1.00 88.44 82 ILE A O 1
ATOM 685 N N . SER A 1 83 ? 23.689 -10.015 -15.702 1.00 89.88 83 SER A N 1
ATOM 686 C CA . SER A 1 83 ? 23.808 -10.954 -14.582 1.00 89.88 83 SER A CA 1
ATOM 687 C C . SER A 1 83 ? 23.546 -10.269 -13.240 1.00 89.88 83 SER A C 1
ATOM 689 O O . SER A 1 83 ? 22.838 -10.828 -12.406 1.00 89.88 83 SER A O 1
ATOM 691 N N . ARG A 1 84 ? 24.057 -9.047 -13.037 1.00 91.88 84 ARG A N 1
ATOM 692 C CA . ARG A 1 84 ? 23.751 -8.254 -11.835 1.00 91.88 84 ARG A CA 1
ATOM 693 C C . ARG A 1 84 ? 22.263 -7.910 -11.759 1.00 91.88 84 ARG A C 1
ATOM 695 O O . ARG A 1 84 ? 21.657 -8.122 -10.720 1.00 91.88 84 ARG A O 1
ATOM 702 N N . LEU A 1 85 ? 21.650 -7.478 -12.866 1.00 91.62 85 LEU A N 1
ATOM 703 C CA . LEU A 1 85 ? 20.206 -7.212 -12.918 1.00 91.62 85 LEU A CA 1
ATOM 704 C C . LEU A 1 85 ? 19.355 -8.453 -12.612 1.00 91.62 85 LEU A C 1
ATOM 706 O O . LEU A 1 85 ? 18.306 -8.322 -11.989 1.00 91.62 85 LEU A O 1
ATOM 710 N N . LYS A 1 86 ? 19.783 -9.648 -13.034 1.00 92.56 86 LYS A N 1
ATOM 711 C CA . LYS A 1 86 ? 19.100 -10.910 -12.708 1.00 92.56 86 LYS A CA 1
ATOM 712 C C . LYS A 1 86 ? 19.157 -11.213 -11.209 1.00 92.56 86 LYS A C 1
ATOM 714 O O . LYS A 1 86 ? 18.132 -11.581 -10.643 1.00 92.56 86 LYS A O 1
ATOM 719 N N . ASN A 1 87 ? 20.309 -11.002 -10.572 1.00 95.69 87 ASN A N 1
ATOM 720 C CA . ASN A 1 87 ? 20.445 -11.144 -9.119 1.00 95.69 87 ASN A CA 1
ATOM 721 C C . ASN A 1 87 ? 19.580 -10.115 -8.380 1.00 95.69 87 ASN A C 1
ATOM 723 O O . ASN A 1 87 ? 18.796 -10.485 -7.518 1.00 95.69 87 ASN A O 1
ATOM 727 N N . ASP A 1 88 ? 19.625 -8.850 -8.802 1.00 94.62 88 ASP A N 1
ATOM 728 C CA . ASP A 1 88 ? 18.769 -7.794 -8.261 1.00 94.62 88 ASP A CA 1
ATOM 729 C C . ASP A 1 88 ? 17.273 -8.137 -8.358 1.00 94.62 88 ASP A C 1
ATOM 731 O O . ASP A 1 88 ? 16.498 -7.799 -7.469 1.00 94.62 88 ASP A O 1
ATOM 735 N N . VAL A 1 89 ? 16.832 -8.745 -9.465 1.00 94.56 89 VAL A N 1
ATOM 736 C CA . VAL A 1 89 ? 15.440 -9.191 -9.618 1.00 94.56 89 VAL A CA 1
ATOM 737 C C . VAL A 1 89 ? 15.117 -10.312 -8.636 1.00 94.56 89 VAL A C 1
ATOM 739 O O . VAL A 1 89 ? 14.038 -10.278 -8.053 1.00 94.56 89 VAL A O 1
ATOM 742 N N . ALA A 1 90 ? 16.030 -11.264 -8.429 1.00 95.50 90 ALA A N 1
ATOM 743 C CA . ALA A 1 90 ? 15.844 -12.333 -7.452 1.00 95.50 90 ALA A CA 1
ATOM 744 C C . ALA A 1 90 ? 15.708 -11.777 -6.022 1.00 95.50 90 ALA A C 1
ATOM 746 O O . ALA A 1 90 ? 14.802 -12.184 -5.297 1.00 95.50 90 ALA A O 1
ATOM 747 N N . ASP A 1 91 ? 16.522 -10.783 -5.657 1.00 96.62 91 ASP A N 1
ATOM 748 C CA . ASP A 1 91 ? 16.423 -10.099 -4.362 1.00 96.62 91 ASP A CA 1
ATOM 749 C C . ASP A 1 91 ? 15.079 -9.360 -4.214 1.00 96.62 91 ASP A C 1
ATOM 751 O O . ASP A 1 91 ? 14.446 -9.396 -3.157 1.00 96.62 91 ASP A O 1
ATOM 755 N N . LEU A 1 92 ? 14.602 -8.700 -5.279 1.00 94.06 92 LEU A N 1
ATOM 756 C CA . LEU A 1 92 ? 13.289 -8.041 -5.288 1.00 94.06 92 LEU A CA 1
ATOM 757 C C . LEU A 1 92 ? 12.135 -9.055 -5.195 1.00 94.06 92 LEU A C 1
ATOM 759 O O . LEU A 1 92 ? 11.130 -8.769 -4.547 1.00 94.06 92 LEU A O 1
ATOM 763 N N . ASP A 1 93 ? 12.270 -10.234 -5.806 1.00 92.69 93 ASP A N 1
ATOM 764 C CA . ASP A 1 93 ? 11.308 -11.337 -5.686 1.00 92.69 93 ASP A CA 1
ATOM 765 C C . ASP A 1 93 ? 11.217 -11.858 -4.244 1.00 92.69 93 ASP A C 1
ATOM 767 O O . ASP A 1 93 ? 10.116 -12.047 -3.715 1.00 92.69 93 ASP A O 1
ATOM 771 N N . GLU A 1 94 ? 12.358 -12.026 -3.571 1.00 96.25 94 GLU A N 1
ATOM 772 C CA . GLU A 1 94 ? 12.393 -12.399 -2.154 1.00 96.25 94 GLU A CA 1
ATOM 773 C C . GLU A 1 94 ? 11.731 -11.324 -1.276 1.00 96.25 94 GLU A C 1
ATOM 775 O O . GLU A 1 94 ? 10.904 -11.640 -0.413 1.00 96.25 94 GLU A O 1
ATOM 780 N N . GLN A 1 95 ? 12.015 -10.044 -1.541 1.00 94.38 95 GLN A N 1
ATOM 781 C CA . GLN A 1 95 ? 11.381 -8.925 -0.838 1.00 94.38 95 GLN A CA 1
ATOM 782 C C . GLN A 1 95 ? 9.859 -8.900 -1.031 1.00 94.38 95 GLN A C 1
ATOM 784 O O . GLN A 1 95 ? 9.124 -8.749 -0.050 1.00 94.38 95 GLN A O 1
ATOM 789 N N . LEU A 1 96 ? 9.364 -9.091 -2.261 1.00 90.81 96 LEU A N 1
ATOM 790 C CA . LEU A 1 96 ? 7.924 -9.167 -2.540 1.00 90.81 96 LEU A CA 1
ATOM 791 C C . LEU A 1 96 ? 7.269 -10.326 -1.797 1.00 90.81 96 LEU A C 1
ATOM 793 O O . LEU A 1 96 ? 6.221 -10.139 -1.176 1.00 90.81 96 LEU A O 1
ATOM 797 N N . SER A 1 97 ? 7.898 -11.504 -1.806 1.00 90.62 97 SER A N 1
ATOM 798 C CA . SER A 1 97 ? 7.409 -12.658 -1.049 1.00 90.62 97 SER A CA 1
ATOM 799 C C . SER A 1 97 ? 7.314 -12.339 0.448 1.00 90.62 97 SER A C 1
ATOM 801 O O . SER A 1 97 ? 6.291 -12.610 1.081 1.00 90.62 97 SER A O 1
ATOM 803 N N . GLY A 1 98 ? 8.337 -11.689 1.012 1.00 92.75 98 GLY A N 1
ATOM 804 C CA . GLY A 1 98 ? 8.332 -11.244 2.405 1.00 92.75 98 GLY A CA 1
ATOM 805 C C . GLY A 1 98 ? 7.204 -10.253 2.720 1.00 92.75 98 GLY A C 1
ATOM 806 O O . GLY A 1 98 ? 6.543 -10.368 3.757 1.00 92.75 98 GLY A O 1
ATOM 807 N N . LEU A 1 99 ? 6.927 -9.306 1.820 1.00 90.69 99 LEU A N 1
ATOM 808 C CA . LEU A 1 99 ? 5.834 -8.339 1.971 1.00 90.69 99 LEU A CA 1
ATOM 809 C C . LEU A 1 99 ? 4.452 -9.004 1.892 1.00 90.69 99 LEU A C 1
ATOM 811 O O . LEU A 1 99 ? 3.560 -8.659 2.674 1.00 90.69 99 LEU A O 1
ATOM 815 N N . VAL A 1 100 ? 4.279 -10.008 1.026 1.00 88.06 100 VAL A N 1
ATOM 816 C CA . VAL A 1 100 ? 3.055 -10.824 0.964 1.00 88.06 100 VAL A CA 1
ATOM 817 C C . VAL A 1 100 ? 2.830 -11.578 2.278 1.00 88.06 100 VAL A C 1
ATOM 819 O O . VAL A 1 100 ? 1.713 -11.579 2.805 1.00 88.06 100 VAL A O 1
ATOM 822 N N . ASP A 1 101 ? 3.874 -12.156 2.866 1.00 91.06 101 ASP A N 1
ATOM 823 C CA . ASP A 1 101 ? 3.775 -12.834 4.163 1.00 91.06 101 ASP A CA 1
ATOM 824 C C . ASP A 1 101 ? 3.410 -11.869 5.297 1.00 91.06 101 ASP A C 1
ATOM 826 O O . ASP A 1 101 ? 2.577 -12.179 6.161 1.00 91.06 101 ASP A O 1
ATOM 830 N N . VAL A 1 102 ? 4.020 -10.679 5.309 1.00 92.25 102 VAL A N 1
ATOM 831 C CA . VAL A 1 102 ? 3.683 -9.612 6.262 1.00 92.25 102 VAL A CA 1
ATOM 832 C C . VAL A 1 102 ? 2.216 -9.221 6.116 1.00 92.25 102 VAL A C 1
ATOM 834 O O . VAL A 1 102 ? 1.510 -9.155 7.128 1.00 92.25 102 VAL A O 1
ATOM 837 N N . ARG A 1 103 ? 1.729 -9.041 4.882 1.00 88.38 103 ARG A N 1
ATOM 838 C CA . ARG A 1 103 ? 0.318 -8.754 4.605 1.00 88.38 103 ARG A CA 1
ATOM 839 C C . ARG A 1 103 ? -0.592 -9.814 5.208 1.00 88.38 103 ARG A C 1
ATOM 841 O O . ARG A 1 103 ? -1.475 -9.47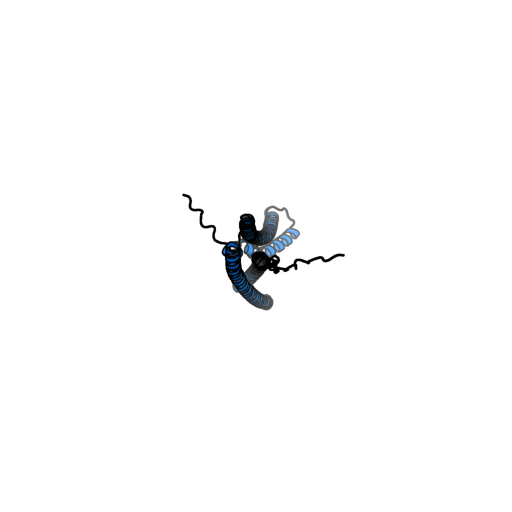6 5.991 1.00 88.38 103 ARG A O 1
ATOM 848 N N . GLN A 1 104 ? -0.373 -11.088 4.889 1.00 89.31 104 GLN A N 1
ATOM 849 C CA . GLN A 1 104 ? -1.230 -12.177 5.366 1.00 89.31 104 GLN A CA 1
ATOM 850 C C . GLN A 1 104 ? -1.283 -12.234 6.900 1.00 89.31 104 GLN A C 1
ATOM 852 O O . GLN A 1 104 ? -2.349 -12.428 7.495 1.00 89.31 104 GLN A O 1
ATOM 857 N N . LYS A 1 105 ? -0.141 -12.012 7.566 1.00 93.94 105 LYS A N 1
ATOM 858 C CA . LYS A 1 105 ? -0.067 -11.938 9.033 1.00 93.94 105 LYS A CA 1
ATOM 859 C C . LYS A 1 105 ? -0.864 -10.750 9.582 1.00 93.94 105 LYS A C 1
ATOM 861 O O . LYS A 1 105 ? -1.580 -10.916 10.573 1.00 93.94 105 LYS A O 1
ATOM 866 N N . LEU A 1 106 ? -0.768 -9.579 8.950 1.00 93.38 106 LEU A N 1
ATOM 867 C CA . LEU A 1 106 ? -1.515 -8.379 9.340 1.00 93.38 106 LEU A CA 1
ATOM 868 C C . LEU A 1 106 ? -3.023 -8.549 9.121 1.00 93.38 106 LEU A C 1
ATOM 870 O O . LEU A 1 106 ? -3.790 -8.284 10.041 1.00 93.38 106 LEU A O 1
ATOM 874 N N . GLU A 1 107 ? -3.452 -9.069 7.970 1.00 89.88 107 GLU A N 1
ATOM 875 C CA . GLU A 1 107 ? -4.863 -9.356 7.670 1.00 89.88 107 GLU A CA 1
ATOM 876 C C . GLU A 1 107 ? -5.469 -10.324 8.691 1.00 89.88 107 GLU A C 1
ATOM 878 O O . GLU A 1 107 ? -6.551 -10.080 9.232 1.00 89.88 107 GLU A O 1
ATOM 883 N N . LYS A 1 108 ? -4.751 -11.407 9.012 1.00 91.31 108 LYS A N 1
ATOM 884 C CA . LYS A 1 108 ? -5.180 -12.369 10.033 1.00 91.31 108 LYS A CA 1
ATOM 885 C C . LYS A 1 108 ? -5.304 -11.714 11.410 1.00 91.31 108 LYS A C 1
ATOM 887 O O . LYS A 1 108 ? -6.261 -11.989 12.134 1.00 91.31 108 LYS A O 1
ATOM 892 N N . ALA A 1 109 ? -4.357 -10.850 11.779 1.00 93.88 109 ALA A N 1
ATOM 893 C CA . ALA A 1 109 ? -4.393 -10.124 13.046 1.00 93.88 109 ALA A CA 1
ATOM 894 C C . ALA A 1 109 ? -5.556 -9.119 13.111 1.00 93.88 109 ALA A C 1
ATOM 896 O O . ALA A 1 109 ? -6.225 -9.039 14.143 1.00 93.88 109 ALA A O 1
ATOM 897 N N . LEU A 1 110 ? -5.827 -8.406 12.013 1.00 92.50 110 LEU A N 1
ATOM 898 C CA . LEU A 1 110 ? -6.952 -7.479 11.885 1.00 92.50 110 LEU A CA 1
ATOM 899 C C . LEU A 1 110 ? -8.283 -8.217 12.064 1.00 92.50 110 LEU A C 1
ATOM 901 O O . LEU A 1 110 ? -9.039 -7.860 12.968 1.00 92.50 110 LEU A O 1
ATOM 905 N N . ARG A 1 111 ? -8.517 -9.308 11.317 1.00 90.50 111 ARG A N 1
ATOM 906 C CA . ARG A 1 111 ? -9.734 -10.140 11.437 1.00 90.50 111 ARG A CA 1
ATOM 907 C C . ARG A 1 111 ? -9.940 -10.657 12.859 1.00 90.50 111 ARG A C 1
ATOM 909 O O . ARG A 1 111 ? -10.996 -10.443 13.448 1.00 90.50 111 ARG A O 1
ATOM 916 N N . LYS A 1 112 ? -8.901 -11.251 13.457 1.00 93.62 112 LYS A N 1
ATOM 917 C CA . LYS A 1 112 ? -8.967 -11.765 14.834 1.00 93.62 112 LYS A CA 1
ATOM 918 C C . LYS A 1 112 ? -9.275 -10.665 15.849 1.00 93.62 112 LYS A C 1
ATOM 920 O O . LYS A 1 112 ? -10.023 -10.881 16.803 1.00 93.62 112 LYS A O 1
ATOM 925 N N . GLY A 1 113 ? -8.675 -9.488 15.696 1.00 93.06 113 GLY A N 1
ATOM 926 C CA . GLY A 1 113 ? -8.954 -8.394 16.617 1.00 93.06 113 GLY A CA 1
ATOM 927 C C . GLY A 1 113 ? -10.338 -7.772 16.395 1.00 93.06 113 GLY A C 1
ATOM 928 O O . GLY A 1 113 ? -10.934 -7.363 17.382 1.00 93.06 113 GLY A O 1
ATOM 929 N N . GLN A 1 114 ? -10.896 -7.800 15.179 1.00 91.69 114 GLN A N 1
ATOM 930 C CA . GLN A 1 114 ? -12.293 -7.424 14.929 1.00 91.69 114 GLN A CA 1
ATOM 931 C C . GLN A 1 114 ? -13.266 -8.402 15.606 1.00 91.69 114 GLN A C 1
ATOM 933 O O . GLN A 1 114 ? -14.220 -7.976 16.250 1.00 91.69 114 GLN A O 1
ATOM 938 N N . GLU A 1 115 ? -13.013 -9.711 15.522 1.00 93.56 115 GLU A N 1
ATOM 939 C CA . GLU A 1 115 ? -13.789 -10.730 16.249 1.00 93.56 115 GLU A CA 1
ATOM 940 C C . GLU A 1 115 ? -13.718 -10.515 17.768 1.00 93.56 115 GLU A C 1
ATOM 942 O O . GLU A 1 115 ? -14.734 -10.554 18.462 1.00 93.56 115 GLU A O 1
ATOM 947 N N . THR A 1 116 ? -12.518 -10.223 18.280 1.00 94.88 116 THR A N 1
ATOM 948 C CA . THR A 1 116 ? -12.305 -9.916 19.702 1.00 94.88 116 THR A CA 1
ATOM 949 C C . THR A 1 116 ? -13.048 -8.639 20.108 1.00 94.88 116 THR A C 1
ATOM 951 O O . THR A 1 116 ? -13.702 -8.626 21.148 1.00 94.88 116 THR A O 1
ATOM 954 N N . GLY A 1 117 ? -12.996 -7.590 19.281 1.00 94.75 117 GLY A N 1
ATOM 955 C CA . GLY A 1 117 ? -13.719 -6.333 19.487 1.00 94.75 117 GLY A CA 1
ATOM 956 C C . GLY A 1 117 ? -15.226 -6.554 19.581 1.00 94.75 117 GLY A C 1
ATOM 957 O O . GLY A 1 117 ? -15.831 -6.150 20.568 1.00 94.75 117 GLY A O 1
ATOM 958 N N . LYS A 1 118 ? -15.815 -7.316 18.647 1.00 95.12 118 LYS A N 1
ATOM 959 C CA . LYS A 1 118 ? -17.242 -7.694 18.685 1.00 95.12 118 LYS A CA 1
ATOM 960 C C . LYS A 1 118 ? -17.624 -8.455 19.956 1.00 95.12 118 LYS A C 1
ATOM 962 O O . LYS A 1 118 ? -18.697 -8.234 20.519 1.00 95.12 118 LYS A O 1
ATOM 967 N N . ALA A 1 119 ? -16.760 -9.351 20.433 1.00 96.00 119 ALA A N 1
ATOM 968 C CA . ALA A 1 119 ? -17.004 -10.078 21.677 1.00 96.00 119 ALA A CA 1
ATOM 969 C C . ALA A 1 119 ? -16.991 -9.145 22.903 1.00 96.00 119 ALA A C 1
ATOM 971 O O . ALA A 1 119 ? -17.830 -9.289 23.795 1.00 96.00 119 ALA A O 1
ATOM 972 N N . VAL A 1 120 ? -16.070 -8.174 22.945 1.00 96.19 120 VAL A N 1
ATOM 973 C CA . VAL A 1 120 ? -16.016 -7.150 24.003 1.00 96.19 120 VAL A CA 1
ATOM 974 C C . VAL A 1 120 ? -17.220 -6.208 23.915 1.00 96.19 120 VAL A C 1
ATOM 976 O O . VAL A 1 120 ? -17.854 -5.958 24.936 1.00 96.19 120 VAL A O 1
ATOM 979 N N . GLU A 1 121 ? -17.595 -5.762 22.714 1.00 95.81 121 GLU A N 1
ATOM 980 C CA . GLU A 1 121 ? -18.795 -4.953 22.464 1.00 95.81 121 GLU A CA 1
ATOM 981 C C . GLU A 1 121 ? -20.055 -5.654 22.982 1.00 95.81 121 GLU A C 1
ATOM 983 O O . GLU A 1 121 ? -20.837 -5.067 23.725 1.00 95.81 121 GLU A O 1
ATOM 988 N N . THR A 1 122 ? -20.231 -6.937 22.655 1.00 96.56 122 THR A N 1
ATOM 989 C CA . THR A 1 122 ? -21.386 -7.729 23.106 1.00 96.56 122 THR A CA 1
ATOM 990 C C . THR A 1 122 ? -21.478 -7.752 24.635 1.00 96.56 122 THR A C 1
ATOM 992 O O . THR A 1 122 ? -22.557 -7.579 25.203 1.00 96.56 122 THR A O 1
ATOM 995 N N . ARG A 1 123 ? -20.337 -7.905 25.321 1.00 95.12 123 ARG A N 1
ATOM 996 C CA . ARG A 1 123 ? -20.273 -7.863 26.791 1.00 95.12 123 ARG A CA 1
ATOM 997 C C . ARG A 1 123 ? -20.577 -6.472 27.340 1.00 95.12 123 ARG A C 1
ATOM 999 O O . ARG A 1 123 ? -21.340 -6.368 28.296 1.00 95.12 123 ARG A O 1
ATOM 1006 N N . LEU A 1 124 ? -20.039 -5.419 26.726 1.00 93.62 124 LEU A N 1
ATOM 1007 C CA . LEU A 1 124 ? -20.339 -4.032 27.088 1.00 93.62 124 LEU A CA 1
ATOM 1008 C C . LEU A 1 124 ? -21.836 -3.746 27.000 1.00 93.62 124 LEU A C 1
ATOM 1010 O O . LEU A 1 124 ? -22.413 -3.237 27.957 1.00 93.62 124 LEU A O 1
ATOM 1014 N N . ARG A 1 125 ? -22.474 -4.149 25.896 1.00 94.56 125 ARG A N 1
ATOM 1015 C CA . ARG A 1 125 ? -23.920 -3.995 25.695 1.00 94.56 125 ARG A CA 1
ATOM 1016 C C . ARG A 1 125 ? -24.730 -4.756 26.740 1.00 94.56 125 ARG A C 1
ATOM 1018 O O . ARG A 1 125 ? -25.697 -4.214 27.252 1.00 94.56 125 ARG A O 1
ATOM 1025 N N . SER A 1 126 ? -24.311 -5.968 27.114 1.00 93.88 126 SER A N 1
ATOM 1026 C CA . SER A 1 126 ? -24.994 -6.750 28.159 1.00 93.88 126 SER A CA 1
ATOM 1027 C C . SER A 1 126 ? -24.894 -6.142 29.564 1.00 93.88 126 SER A C 1
ATOM 1029 O O . SER A 1 126 ? -25.726 -6.427 30.420 1.00 93.88 126 SER A O 1
ATOM 1031 N N . LEU A 1 127 ? -23.871 -5.317 29.806 1.00 92.25 127 LEU A N 1
ATOM 1032 C CA . LEU A 1 127 ? -23.615 -4.664 31.091 1.00 92.25 127 LEU A CA 1
ATOM 1033 C C . LEU A 1 127 ? -24.111 -3.217 31.135 1.00 92.25 127 LEU A C 1
ATOM 1035 O O . LEU A 1 127 ? -24.069 -2.606 32.202 1.00 92.25 127 LEU A O 1
ATOM 1039 N N . ALA A 1 128 ? -24.537 -2.657 30.002 1.00 90.94 128 ALA A N 1
ATOM 1040 C CA . ALA A 1 128 ? -25.062 -1.305 29.932 1.00 90.94 128 ALA A CA 1
ATOM 1041 C C . ALA A 1 128 ? -26.406 -1.238 30.670 1.00 90.94 128 ALA A C 1
ATOM 1043 O O . ALA A 1 128 ? -27.356 -1.943 30.338 1.00 90.94 128 ALA A O 1
ATOM 1044 N N . GLN A 1 129 ? -26.475 -0.388 31.689 1.00 89.50 129 GLN A N 1
ATOM 1045 C CA . GLN A 1 129 ? -27.662 -0.191 32.525 1.00 89.50 129 GLN A CA 1
ATOM 1046 C C . GLN A 1 129 ? -28.343 1.150 32.250 1.00 89.50 129 GLN A C 1
ATOM 1048 O O . GLN A 1 129 ? -29.515 1.323 32.580 1.00 89.50 129 GLN A O 1
ATOM 1053 N N . THR A 1 130 ? -27.625 2.104 31.649 1.00 90.88 130 THR A N 1
ATOM 1054 C CA . THR A 1 130 ? -28.158 3.426 31.315 1.00 90.88 130 THR A CA 1
ATOM 1055 C C . THR A 1 130 ? -28.196 3.657 29.808 1.00 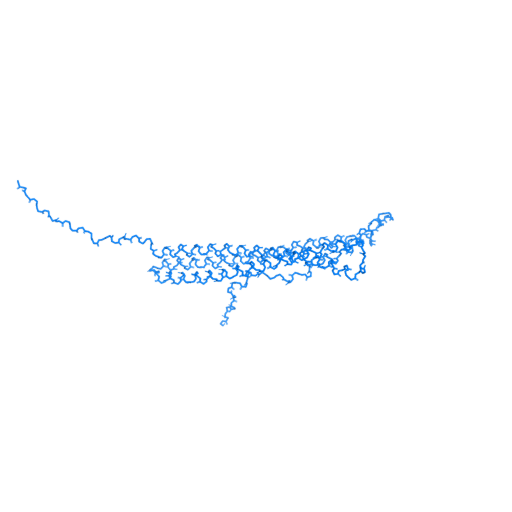90.88 130 THR A C 1
ATOM 1057 O O . THR A 1 130 ? -27.429 3.079 29.029 1.00 90.88 130 THR A O 1
ATOM 1060 N N . LYS A 1 131 ? -29.089 4.557 29.388 1.00 92.81 131 LYS A N 1
ATOM 1061 C CA . LYS A 1 131 ? -29.158 5.024 28.000 1.00 92.81 131 LYS A CA 1
ATOM 1062 C C . LYS A 1 131 ? -27.833 5.660 27.562 1.00 92.81 131 LYS A C 1
ATOM 1064 O O . LYS A 1 131 ? -27.327 5.328 26.500 1.00 92.81 131 LYS A O 1
ATOM 1069 N N . GLU A 1 132 ? -27.228 6.466 28.431 1.00 91.12 132 GLU A N 1
ATOM 1070 C CA . GLU A 1 132 ? -25.927 7.116 28.208 1.00 91.12 132 GLU A CA 1
ATOM 1071 C C . GLU A 1 132 ? -24.800 6.102 27.953 1.00 91.12 132 GLU A C 1
ATOM 1073 O O . GLU A 1 132 ? -23.974 6.295 27.066 1.00 91.12 132 GLU A O 1
ATOM 1078 N N . GLN A 1 133 ? -24.769 4.989 28.695 1.00 91.12 133 GLN A N 1
ATOM 1079 C CA . GLN A 1 133 ? -23.792 3.916 28.479 1.00 91.12 133 GLN A CA 1
ATOM 1080 C C . GLN A 1 133 ? -23.973 3.239 27.119 1.00 91.12 133 GLN A C 1
ATOM 1082 O O . GLN A 1 133 ? -22.988 2.897 26.470 1.00 91.12 133 GLN A O 1
ATOM 1087 N N . THR A 1 134 ? -25.220 3.065 26.685 1.00 92.31 134 THR A N 1
ATOM 1088 C CA . THR A 1 134 ? -25.539 2.482 25.376 1.00 92.31 134 THR A CA 1
ATOM 1089 C C . THR A 1 134 ? -25.122 3.422 24.245 1.00 92.31 134 THR A C 1
ATOM 1091 O O . THR A 1 134 ? -24.423 2.999 23.327 1.00 92.31 134 THR A O 1
ATOM 1094 N N . GLU A 1 135 ? -25.456 4.711 24.358 1.00 94.06 135 GLU A N 1
ATOM 1095 C CA . GLU A 1 135 ? -25.052 5.747 23.398 1.00 94.06 135 GLU A CA 1
ATOM 1096 C C . GLU A 1 135 ? -23.526 5.889 23.313 1.00 94.06 135 GLU A C 1
ATOM 1098 O O . GLU A 1 135 ? -22.974 6.046 22.224 1.00 94.06 135 GLU A O 1
ATOM 1103 N N . LEU A 1 136 ? -22.821 5.773 24.444 1.00 92.75 136 LEU A N 1
ATOM 1104 C CA . LEU A 1 136 ? -21.360 5.771 24.473 1.00 92.75 136 LEU A CA 1
ATOM 1105 C C . LEU A 1 136 ? -20.772 4.575 23.712 1.00 92.75 136 LEU A C 1
ATOM 1107 O O . LEU A 1 136 ? -19.815 4.754 22.960 1.00 92.75 136 LEU A O 1
ATOM 1111 N N . ILE A 1 137 ? -21.324 3.369 23.896 1.00 94.00 137 ILE A N 1
ATOM 1112 C CA . ILE A 1 137 ? -20.890 2.184 23.140 1.00 94.00 137 ILE A CA 1
ATOM 1113 C C . ILE A 1 137 ? -21.094 2.425 21.642 1.00 94.00 137 ILE A C 1
ATOM 1115 O O . ILE A 1 137 ? -20.168 2.205 20.863 1.00 94.00 137 ILE A O 1
ATOM 1119 N N . ASP A 1 138 ? -22.269 2.915 21.241 1.00 94.50 138 ASP A N 1
ATOM 1120 C CA . ASP A 1 138 ? -22.579 3.180 19.833 1.00 94.50 138 ASP A CA 1
ATOM 1121 C C . ASP A 1 138 ? -21.626 4.205 19.216 1.00 94.50 138 ASP A C 1
ATOM 1123 O O . ASP A 1 138 ? -21.144 4.012 18.096 1.00 94.50 138 ASP A O 1
ATOM 1127 N N . LEU A 1 139 ? -21.305 5.269 19.958 1.00 93.94 139 LEU A N 1
ATOM 1128 C CA . LEU A 1 139 ? -20.333 6.269 19.535 1.00 93.94 139 LEU A CA 1
ATOM 1129 C C . LEU A 1 139 ? -18.951 5.645 19.317 1.00 93.94 139 LEU A C 1
ATOM 1131 O O . LEU A 1 139 ? -18.358 5.846 18.259 1.00 93.94 139 LEU A O 1
ATOM 1135 N N . VAL A 1 140 ? -18.448 4.875 20.284 1.00 92.62 140 VAL A N 1
ATOM 1136 C CA . VAL A 1 140 ? -17.107 4.273 20.222 1.00 92.62 140 VAL A CA 1
ATOM 1137 C C . VAL A 1 140 ? -16.994 3.265 19.073 1.00 92.62 140 VAL A C 1
ATOM 1139 O O . VAL A 1 140 ? -16.038 3.324 18.298 1.00 92.62 140 VAL A O 1
ATOM 1142 N N . VAL A 1 141 ? -17.989 2.390 18.906 1.00 93.31 141 VAL A N 1
ATOM 1143 C CA . VAL A 1 141 ? -18.032 1.409 17.807 1.00 93.31 141 VAL A CA 1
ATOM 1144 C C . VAL A 1 141 ? -18.085 2.117 16.449 1.00 93.31 141 VAL A C 1
ATOM 1146 O O . VAL A 1 141 ? -17.365 1.755 15.515 1.00 93.31 141 VAL A O 1
ATOM 1149 N N . ARG A 1 142 ? -18.900 3.175 16.325 1.00 93.44 142 ARG A N 1
ATOM 1150 C CA . ARG A 1 142 ? -18.984 3.963 15.088 1.00 93.44 142 ARG A CA 1
ATOM 1151 C C . ARG A 1 142 ? -17.685 4.709 14.795 1.00 93.44 142 ARG A C 1
ATOM 1153 O O . ARG A 1 142 ? -17.269 4.738 13.638 1.00 93.44 142 ARG A O 1
ATOM 1160 N N . MET A 1 143 ? -17.039 5.287 15.807 1.00 90.62 143 MET A N 1
ATOM 1161 C CA . MET A 1 143 ? -15.743 5.948 15.649 1.00 90.62 143 MET A CA 1
ATOM 1162 C C . MET A 1 143 ? -14.685 4.981 15.111 1.00 90.62 143 MET A C 1
ATOM 1164 O O . MET A 1 143 ? -13.977 5.342 14.173 1.00 90.62 143 MET A O 1
ATOM 1168 N N . GLU A 1 144 ? -14.618 3.750 15.629 1.00 89.06 144 GLU A N 1
ATOM 1169 C CA . GLU A 1 144 ? -13.701 2.727 15.110 1.00 89.06 144 GLU A CA 1
ATOM 1170 C C . GLU A 1 144 ? -13.989 2.397 13.635 1.00 89.06 144 GLU A C 1
ATOM 1172 O O . GLU A 1 144 ? -13.056 2.336 12.830 1.00 89.06 144 GLU A O 1
ATOM 1177 N N . SER A 1 145 ? -15.262 2.223 13.254 1.00 88.81 145 SER A N 1
ATOM 1178 C CA . SER A 1 145 ? -15.643 1.947 11.856 1.00 88.81 145 SER A CA 1
ATOM 1179 C C . SER A 1 145 ? -15.222 3.078 10.921 1.00 88.81 145 SER A C 1
ATOM 1181 O O . SER A 1 145 ? -14.536 2.843 9.928 1.00 88.81 145 SER A O 1
ATOM 1183 N N . VAL A 1 146 ? -15.555 4.322 11.276 1.00 89.88 146 VAL A N 1
ATOM 1184 C CA . VAL A 1 146 ? -15.195 5.507 10.483 1.00 89.88 146 VAL A CA 1
ATOM 1185 C C . VAL A 1 146 ? -13.678 5.652 10.384 1.00 89.88 146 VAL A C 1
ATOM 1187 O O . VAL A 1 146 ? -13.143 5.996 9.331 1.00 89.88 146 VAL A O 1
ATOM 1190 N N . GLN A 1 147 ? -12.950 5.366 11.461 1.00 88.50 147 GLN A N 1
ATOM 1191 C CA . GLN A 1 147 ? -11.495 5.416 11.455 1.00 88.50 147 GLN A CA 1
ATOM 1192 C C . GLN A 1 147 ? -10.881 4.324 10.569 1.00 88.50 147 GLN A C 1
ATOM 1194 O O . GLN A 1 147 ? -9.901 4.582 9.865 1.00 88.50 147 GLN A O 1
ATOM 1199 N N . ALA A 1 148 ? -11.460 3.122 10.567 1.00 87.38 148 ALA A N 1
ATOM 1200 C CA . ALA A 1 148 ? -11.070 2.037 9.675 1.00 87.38 148 ALA A CA 1
ATOM 1201 C C . ALA A 1 148 ? -11.290 2.406 8.200 1.00 87.38 148 ALA A C 1
ATOM 1203 O O . ALA A 1 148 ? -10.382 2.232 7.386 1.00 87.38 148 ALA A O 1
ATOM 1204 N N . GLU A 1 149 ? -12.461 2.957 7.875 1.00 86.69 149 GLU A N 1
ATOM 1205 C CA . GLU A 1 149 ? -12.813 3.445 6.537 1.00 86.69 149 GLU A CA 1
ATOM 1206 C C . GLU A 1 149 ? -11.869 4.558 6.082 1.00 86.69 149 GLU A C 1
ATOM 1208 O O . GLU A 1 149 ? -11.285 4.479 5.000 1.00 86.69 149 GLU A O 1
ATOM 1213 N N . ARG A 1 150 ? -11.632 5.552 6.946 1.00 88.88 150 ARG A N 1
ATOM 1214 C CA . ARG A 1 150 ? -10.686 6.642 6.691 1.00 88.88 150 ARG A CA 1
ATOM 1215 C C . ARG A 1 150 ? -9.291 6.108 6.377 1.00 88.88 150 ARG A C 1
ATOM 1217 O O . ARG A 1 150 ? -8.665 6.577 5.434 1.00 88.88 150 ARG A O 1
ATOM 1224 N N . MET A 1 151 ? -8.795 5.143 7.150 1.00 86.19 151 MET A N 1
ATOM 1225 C CA . MET A 1 151 ? -7.466 4.570 6.921 1.00 86.19 151 MET A CA 1
ATOM 1226 C C . MET A 1 151 ? -7.394 3.790 5.601 1.00 86.19 151 MET A C 1
ATOM 1228 O O . MET A 1 151 ? -6.377 3.840 4.912 1.00 86.19 151 MET A O 1
ATOM 1232 N N . SER A 1 152 ? -8.476 3.105 5.222 1.00 83.75 152 SER A N 1
ATOM 1233 C CA . SER A 1 152 ? -8.571 2.461 3.910 1.00 83.75 152 SER A CA 1
ATOM 1234 C C . SER A 1 152 ? -8.482 3.493 2.789 1.00 83.75 152 SER A C 1
ATOM 1236 O O . SER A 1 152 ? -7.619 3.374 1.928 1.00 83.75 152 SER A O 1
ATOM 1238 N N . ALA A 1 153 ? -9.285 4.557 2.858 1.00 84.19 153 ALA A N 1
ATOM 1239 C CA . ALA A 1 153 ? -9.283 5.622 1.858 1.00 84.19 153 ALA A CA 1
ATOM 1240 C C . ALA A 1 153 ? -7.922 6.334 1.749 1.00 84.19 153 ALA A C 1
ATOM 1242 O O . ALA A 1 153 ? -7.467 6.621 0.646 1.00 84.19 153 ALA A O 1
ATOM 1243 N N . ILE A 1 154 ? -7.245 6.588 2.876 1.00 87.00 154 ILE A N 1
ATOM 1244 C CA . ILE A 1 154 ? -5.895 7.177 2.885 1.00 87.00 154 ILE A CA 1
ATOM 1245 C C . ILE A 1 154 ? -4.889 6.255 2.191 1.00 87.00 154 ILE A C 1
ATOM 1247 O O . ILE A 1 154 ? -4.055 6.737 1.430 1.00 87.00 154 ILE A O 1
ATOM 1251 N N . ASN A 1 155 ? -4.960 4.944 2.430 1.00 85.12 155 ASN A N 1
ATOM 1252 C CA . ASN A 1 155 ? -4.079 3.992 1.758 1.00 85.12 155 ASN A CA 1
ATOM 1253 C C . ASN A 1 155 ? -4.323 3.963 0.242 1.00 85.12 155 ASN A C 1
ATOM 1255 O O . ASN A 1 155 ? -3.366 4.008 -0.526 1.00 85.12 155 ASN A O 1
ATOM 1259 N N . ASP A 1 156 ? -5.590 3.927 -0.179 1.00 82.50 156 ASP A N 1
ATOM 1260 C CA . ASP A 1 156 ? -5.970 3.956 -1.596 1.00 82.50 156 ASP A CA 1
ATOM 1261 C C . ASP A 1 156 ? -5.435 5.232 -2.260 1.00 82.50 156 ASP A C 1
ATOM 1263 O O . ASP A 1 156 ? -4.795 5.162 -3.308 1.00 82.50 156 ASP A O 1
ATOM 1267 N N . LEU A 1 157 ? -5.616 6.385 -1.607 1.00 85.38 157 LEU A N 1
ATOM 1268 C CA . LEU A 1 157 ? -5.096 7.668 -2.075 1.00 85.38 157 LEU A CA 1
ATOM 1269 C C . LEU A 1 157 ? -3.567 7.664 -2.169 1.00 85.38 157 LEU A C 1
ATOM 1271 O O . LEU A 1 157 ? -3.024 8.132 -3.160 1.00 85.38 157 LEU A O 1
ATOM 1275 N N . ALA A 1 158 ? -2.864 7.135 -1.167 1.00 86.62 158 ALA A N 1
ATOM 1276 C CA . ALA A 1 158 ? -1.405 7.116 -1.164 1.00 86.62 158 ALA A CA 1
ATOM 1277 C C . ALA A 1 158 ? -0.838 6.277 -2.319 1.00 86.62 158 ALA A C 1
ATOM 1279 O O . ALA A 1 158 ? 0.095 6.707 -2.993 1.00 86.62 158 ALA A O 1
ATOM 1280 N N . ILE A 1 159 ? -1.440 5.117 -2.595 1.00 83.69 159 ILE A N 1
ATOM 1281 C CA . ILE A 1 159 ? -1.084 4.287 -3.752 1.00 83.69 159 ILE A CA 1
ATOM 1282 C C . ILE A 1 159 ? -1.355 5.041 -5.060 1.00 83.69 159 ILE A C 1
ATOM 1284 O O . ILE A 1 159 ? -0.499 5.060 -5.943 1.00 83.69 159 ILE A O 1
ATOM 1288 N N . GLN A 1 160 ? -2.511 5.700 -5.179 1.00 83.69 160 GLN A N 1
ATOM 1289 C CA . GLN A 1 160 ? -2.836 6.510 -6.357 1.00 83.69 160 GLN A CA 1
ATOM 1290 C C . GLN A 1 160 ? -1.846 7.662 -6.556 1.00 83.69 160 GLN A C 1
ATOM 1292 O O . GLN A 1 160 ? -1.381 7.870 -7.673 1.00 83.69 160 GLN A O 1
ATOM 1297 N N . SER A 1 161 ? -1.447 8.356 -5.489 1.00 86.56 161 SER A N 1
ATOM 1298 C CA . SER A 1 161 ? -0.422 9.401 -5.554 1.00 86.56 161 SER A CA 1
ATOM 1299 C C . SER A 1 161 ? 0.915 8.860 -6.066 1.00 86.56 161 SER A C 1
ATOM 1301 O O . SER A 1 161 ? 1.523 9.483 -6.932 1.00 86.56 161 SER A O 1
ATOM 1303 N N . LEU A 1 162 ? 1.347 7.679 -5.609 1.00 85.69 162 LEU A N 1
ATOM 1304 C CA . LEU A 1 162 ? 2.574 7.038 -6.104 1.00 85.69 162 LEU A CA 1
ATOM 1305 C C . LEU A 1 162 ? 2.469 6.642 -7.587 1.00 85.69 162 LEU A C 1
ATOM 1307 O O . LEU A 1 162 ? 3.442 6.738 -8.338 1.00 85.69 162 LEU A O 1
ATOM 1311 N N . ILE A 1 163 ? 1.296 6.183 -8.030 1.00 83.94 163 ILE A N 1
ATOM 1312 C CA . ILE A 1 163 ? 1.020 5.900 -9.446 1.00 83.94 163 ILE A CA 1
ATOM 1313 C C . ILE A 1 163 ? 1.097 7.186 -10.271 1.00 83.94 163 ILE A C 1
ATOM 1315 O O . ILE A 1 163 ? 1.762 7.198 -11.311 1.00 83.94 163 ILE A O 1
ATOM 1319 N N . MET A 1 164 ? 0.454 8.259 -9.808 1.00 85.44 164 MET A N 1
ATOM 1320 C CA . MET A 1 164 ? 0.465 9.560 -10.474 1.00 85.44 164 MET A CA 1
ATOM 1321 C C . MET A 1 164 ? 1.880 10.122 -10.573 1.00 85.44 164 MET A C 1
ATOM 1323 O O . MET A 1 164 ? 2.306 10.460 -11.666 1.00 85.44 164 MET A O 1
ATOM 1327 N N . GLU A 1 165 ? 2.657 10.117 -9.491 1.00 87.75 165 GLU A N 1
ATOM 1328 C CA . GLU A 1 165 ? 4.033 10.627 -9.500 1.00 87.75 165 GLU A CA 1
ATOM 1329 C C . GLU A 1 165 ? 4.913 9.892 -10.525 1.00 87.75 165 GLU A C 1
ATOM 1331 O O . GLU A 1 165 ? 5.642 10.507 -11.311 1.00 87.75 165 GLU A O 1
ATOM 1336 N N . LYS A 1 166 ? 4.817 8.557 -10.582 1.00 84.25 166 LYS A N 1
ATOM 1337 C CA . LYS A 1 166 ? 5.553 7.763 -11.579 1.00 84.25 166 LYS A CA 1
ATOM 1338 C C . LYS A 1 166 ? 5.043 8.002 -13.002 1.00 84.25 166 LYS A C 1
ATOM 1340 O O . LYS A 1 166 ? 5.841 7.980 -13.945 1.00 84.25 166 LYS A O 1
ATOM 1345 N N . THR A 1 167 ? 3.744 8.237 -13.161 1.00 84.06 167 THR A N 1
ATOM 1346 C CA . THR A 1 167 ? 3.103 8.583 -14.437 1.00 84.06 167 THR A CA 1
ATOM 1347 C C . THR A 1 167 ? 3.561 9.954 -14.928 1.00 84.06 167 THR A C 1
ATOM 1349 O O . THR A 1 167 ? 3.996 10.067 -16.069 1.00 84.06 167 THR A O 1
ATOM 1352 N N . ASP A 1 168 ? 3.588 10.964 -14.065 1.00 85.56 168 ASP A N 1
ATOM 1353 C CA . ASP A 1 168 ? 4.047 12.318 -14.382 1.00 85.56 168 ASP A CA 1
ATOM 1354 C C . ASP A 1 168 ? 5.542 12.335 -14.712 1.00 85.56 168 ASP A C 1
ATOM 1356 O O . ASP A 1 168 ? 5.964 12.916 -15.716 1.00 85.56 168 ASP A O 1
ATOM 1360 N N . SER A 1 169 ? 6.355 11.615 -13.930 1.00 86.00 169 SER A N 1
ATOM 1361 C CA . SER A 1 169 ? 7.783 11.423 -14.216 1.00 86.00 169 SER A CA 1
ATOM 1362 C C . SER A 1 169 ? 8.001 10.784 -15.589 1.00 86.00 169 SER A C 1
ATOM 1364 O O . SER A 1 169 ? 8.890 11.180 -16.348 1.00 86.00 169 SER A O 1
ATOM 1366 N N . THR A 1 170 ? 7.161 9.811 -15.934 1.00 84.25 170 THR A N 1
ATOM 1367 C CA . THR A 1 170 ? 7.169 9.165 -17.244 1.00 84.25 170 THR A CA 1
ATOM 1368 C C . THR A 1 170 ? 6.764 10.133 -18.351 1.00 84.25 170 THR A C 1
ATOM 1370 O O . THR A 1 170 ? 7.495 10.269 -19.330 1.00 84.25 170 THR A O 1
ATOM 1373 N N . MET A 1 171 ? 5.645 10.839 -18.194 1.00 84.06 171 MET A N 1
ATOM 1374 C CA . MET A 1 171 ? 5.145 11.805 -19.172 1.00 84.06 171 MET A CA 1
ATOM 1375 C C . MET A 1 171 ? 6.151 12.926 -19.424 1.00 84.06 171 MET A C 1
ATOM 1377 O O . MET A 1 171 ? 6.376 13.296 -20.572 1.00 84.06 171 MET A O 1
ATOM 1381 N N . SER A 1 172 ? 6.848 13.399 -18.388 1.00 85.94 172 SER A N 1
ATOM 1382 C CA . SER A 1 172 ? 7.931 14.375 -18.540 1.00 85.94 172 SER A CA 1
ATOM 1383 C C . SER A 1 172 ? 9.073 13.842 -19.416 1.00 85.94 172 SER A C 1
ATOM 1385 O O . SER A 1 172 ? 9.599 14.562 -20.265 1.00 85.94 172 SER A O 1
ATOM 1387 N N . LYS A 1 173 ? 9.443 12.561 -19.271 1.00 84.25 173 LYS A N 1
ATOM 1388 C CA . LYS A 1 173 ? 10.456 11.921 -20.130 1.00 84.25 173 LYS A CA 1
ATOM 1389 C C . LYS A 1 173 ? 9.967 11.746 -21.569 1.00 84.25 173 LYS A C 1
ATOM 1391 O O . LYS A 1 173 ? 10.763 11.911 -22.488 1.00 84.25 173 LYS A O 1
ATOM 1396 N N . LEU A 1 174 ? 8.681 11.456 -21.770 1.00 83.44 174 LEU A N 1
ATOM 1397 C CA . LEU A 1 174 ? 8.070 11.368 -23.102 1.00 83.44 174 LEU A CA 1
ATOM 1398 C C . LEU A 1 174 ? 8.001 12.740 -23.790 1.00 83.44 174 LEU A C 1
ATOM 1400 O O . LEU A 1 174 ? 8.364 12.849 -24.954 1.00 83.44 174 LEU A O 1
ATOM 1404 N N . SER A 1 175 ? 7.640 13.798 -23.062 1.00 84.31 175 SER A N 1
ATOM 1405 C CA . SER A 1 175 ? 7.592 15.169 -23.589 1.00 84.31 175 SER A CA 1
ATOM 1406 C C . SER A 1 175 ? 8.975 15.690 -24.000 1.00 84.31 175 SER A C 1
ATOM 1408 O O . SER A 1 175 ? 9.119 16.318 -25.045 1.00 84.31 175 SER A O 1
ATOM 1410 N N . LYS A 1 176 ? 10.038 15.363 -23.246 1.00 83.94 176 LYS A N 1
ATOM 1411 C CA . LYS A 1 176 ? 11.422 15.654 -23.679 1.00 83.94 176 LYS A CA 1
ATOM 1412 C C . LYS A 1 176 ? 11.729 15.041 -25.038 1.00 83.94 176 LYS A C 1
ATOM 1414 O O . LYS A 1 176 ? 12.427 15.631 -25.854 1.00 83.94 176 LYS A O 1
ATOM 1419 N N . TYR A 1 177 ? 11.202 13.852 -25.262 1.00 83.12 177 TYR A N 1
ATOM 1420 C CA . TYR A 1 177 ? 11.380 13.124 -26.493 1.00 83.12 177 TYR A CA 1
ATOM 1421 C C . TYR A 1 177 ? 10.649 13.769 -27.667 1.00 83.12 177 TYR A C 1
ATOM 1423 O O . TYR A 1 177 ? 11.233 13.948 -28.733 1.00 83.12 177 TYR A O 1
ATOM 1431 N N . GLU A 1 178 ? 9.391 14.138 -27.453 1.00 83.00 178 GLU A N 1
ATOM 1432 C CA . GLU A 1 178 ? 8.582 14.894 -28.405 1.00 83.00 178 GLU A CA 1
ATOM 1433 C C . GLU A 1 178 ? 9.291 16.193 -28.802 1.00 83.00 178 GLU A C 1
ATOM 1435 O O . GLU A 1 178 ? 9.541 16.411 -29.981 1.00 83.00 178 GLU A O 1
ATOM 1440 N N . MET A 1 179 ? 9.784 16.961 -27.827 1.00 86.19 179 MET A N 1
ATOM 1441 C CA . MET A 1 179 ? 10.532 18.196 -28.076 1.00 86.19 179 MET A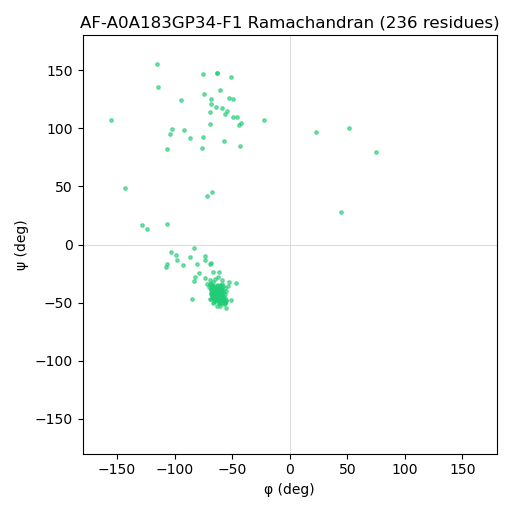 CA 1
ATOM 1442 C C . MET A 1 179 ? 11.830 17.966 -28.877 1.00 86.19 179 MET A C 1
ATOM 1444 O O . MET A 1 179 ? 12.188 18.781 -29.729 1.00 86.19 179 MET A O 1
ATOM 1448 N N . LEU A 1 180 ? 12.571 16.882 -28.612 1.00 84.44 180 LEU A N 1
ATOM 1449 C CA . LEU A 1 180 ? 13.758 16.526 -29.405 1.00 84.44 180 LEU A CA 1
ATOM 1450 C C . LEU A 1 180 ? 13.378 16.152 -30.845 1.00 84.44 180 LEU A C 1
ATOM 1452 O O . LEU A 1 180 ? 14.078 16.538 -31.781 1.00 84.44 180 LEU A O 1
ATOM 1456 N N . ALA A 1 181 ? 12.270 15.429 -31.026 1.00 82.50 181 ALA A N 1
ATOM 1457 C CA . ALA A 1 181 ? 11.753 15.066 -32.341 1.00 82.50 181 ALA A CA 1
ATOM 1458 C C . ALA A 1 181 ? 11.307 16.305 -33.132 1.00 82.50 181 ALA A C 1
ATOM 1460 O O . ALA A 1 181 ? 11.720 16.468 -34.277 1.00 82.50 181 ALA A O 1
ATOM 1461 N N . GLU A 1 182 ? 10.534 17.201 -32.514 1.00 84.88 182 GLU A N 1
ATOM 1462 C CA . GLU A 1 182 ? 10.083 18.461 -33.115 1.00 84.88 182 GLU A CA 1
ATOM 1463 C C . GLU A 1 182 ? 11.264 19.325 -33.554 1.00 84.88 182 GLU A C 1
ATOM 1465 O O . GLU A 1 182 ? 11.305 19.778 -34.693 1.00 84.88 182 GLU A O 1
ATOM 1470 N N . LYS A 1 183 ? 12.289 19.483 -32.706 1.00 84.94 183 LYS A N 1
ATOM 1471 C CA . LYS A 1 183 ? 13.502 20.230 -33.075 1.00 84.94 183 LYS A CA 1
ATOM 1472 C C . LYS A 1 183 ? 14.220 19.617 -34.277 1.00 84.94 183 LYS A C 1
ATOM 1474 O O . LYS A 1 183 ? 14.681 20.360 -35.135 1.00 84.94 183 LYS A O 1
ATOM 1479 N N . LEU A 1 184 ? 14.301 18.289 -34.372 1.00 81.88 184 LEU A N 1
ATOM 1480 C CA . LEU A 1 184 ? 14.906 17.611 -35.525 1.00 81.88 184 LEU A CA 1
ATOM 1481 C C . LEU A 1 184 ? 14.079 17.744 -36.816 1.00 81.88 184 LEU A C 1
ATOM 1483 O O . LEU A 1 184 ? 14.658 17.722 -37.905 1.00 81.88 184 LEU A O 1
ATOM 1487 N N . ILE A 1 185 ? 12.751 17.850 -36.704 1.00 79.88 185 ILE A N 1
ATOM 1488 C CA . ILE A 1 185 ? 11.820 17.936 -37.841 1.00 79.88 185 ILE A CA 1
ATOM 1489 C C . ILE A 1 185 ? 11.670 19.383 -38.335 1.00 79.88 185 ILE A C 1
ATOM 1491 O O . ILE A 1 185 ? 11.743 19.630 -39.537 1.00 79.88 185 ILE A O 1
ATOM 1495 N N . GLU A 1 186 ? 11.468 20.332 -37.422 1.00 79.19 186 GLU A N 1
ATOM 1496 C CA . GLU A 1 186 ? 11.085 21.719 -37.725 1.00 79.19 186 GLU A CA 1
ATOM 1497 C C . GLU A 1 186 ? 12.229 22.726 -37.528 1.00 79.19 186 GLU A C 1
ATOM 1499 O O . GLU A 1 186 ? 12.173 23.855 -38.023 1.00 79.19 186 GLU A O 1
ATOM 1504 N N . GLY A 1 187 ? 13.289 22.342 -36.814 1.00 72.88 187 GLY A N 1
ATOM 1505 C CA . GLY A 1 187 ? 14.399 23.230 -36.497 1.00 72.88 187 GLY A CA 1
ATOM 1506 C C . GLY A 1 187 ? 15.313 23.493 -37.694 1.00 72.88 187 GLY A C 1
ATOM 1507 O O . GLY A 1 187 ? 15.852 22.573 -38.312 1.00 72.88 187 GLY A O 1
ATOM 1508 N N . ARG A 1 188 ? 15.589 24.774 -37.968 1.00 72.88 188 ARG A N 1
ATOM 1509 C CA . ARG A 1 188 ? 16.782 25.172 -38.731 1.00 72.88 188 ARG A CA 1
ATOM 1510 C C . ARG A 1 188 ? 17.992 25.053 -37.811 1.00 72.88 188 ARG A C 1
ATOM 1512 O O . ARG A 1 188 ? 18.275 25.971 -37.048 1.00 72.88 188 ARG A O 1
ATOM 1519 N N . ILE A 1 189 ? 18.638 23.895 -37.843 1.00 77.94 189 ILE A N 1
ATOM 1520 C CA . ILE A 1 189 ? 19.772 23.554 -36.982 1.00 77.94 189 ILE A CA 1
ATOM 1521 C C . ILE A 1 189 ? 21.011 23.398 -37.863 1.00 77.94 189 ILE A C 1
ATOM 1523 O O . ILE A 1 189 ? 20.937 22.750 -38.907 1.00 77.94 189 ILE A O 1
ATOM 1527 N N . ASP A 1 190 ? 22.132 23.969 -37.429 1.00 83.06 190 ASP A N 1
ATOM 1528 C CA . ASP A 1 190 ? 23.431 23.772 -38.070 1.00 83.06 190 ASP A CA 1
ATOM 1529 C C . ASP A 1 190 ? 23.868 22.299 -37.986 1.00 83.06 190 ASP A C 1
ATOM 1531 O O . ASP A 1 190 ? 23.601 21.614 -36.996 1.00 83.06 190 ASP A O 1
ATOM 1535 N N . ASP A 1 191 ? 24.599 21.811 -38.992 1.00 77.62 191 ASP A N 1
ATOM 1536 C CA . ASP A 1 191 ? 24.941 20.383 -39.138 1.00 77.62 191 ASP A CA 1
ATOM 1537 C C . ASP A 1 191 ? 25.608 19.771 -37.892 1.00 77.62 191 ASP A C 1
ATOM 1539 O O . ASP A 1 191 ? 25.329 18.633 -37.514 1.00 77.62 191 ASP A O 1
ATOM 1543 N N . LYS A 1 192 ? 26.445 20.548 -37.195 1.00 80.12 192 LYS A N 1
ATOM 1544 C CA . LYS A 1 192 ? 27.148 20.102 -35.982 1.00 80.12 192 LYS A CA 1
ATOM 1545 C C . LYS A 1 192 ? 26.219 19.924 -34.777 1.00 80.12 192 LYS A C 1
ATOM 1547 O O . LYS A 1 192 ? 26.425 19.024 -33.963 1.00 80.12 192 LYS A O 1
ATOM 1552 N N . ASP A 1 193 ? 25.216 20.784 -34.645 1.00 80.06 193 ASP A N 1
ATOM 1553 C CA . ASP A 1 193 ? 24.235 20.693 -33.563 1.00 80.06 193 ASP A CA 1
ATOM 1554 C C . ASP A 1 193 ? 23.140 19.679 -33.900 1.00 80.06 193 ASP A C 1
ATOM 1556 O O . ASP A 1 193 ? 22.634 19.002 -33.004 1.00 80.06 193 ASP A O 1
ATOM 1560 N N . ARG A 1 194 ? 22.858 19.481 -35.193 1.00 84.38 194 ARG A N 1
ATOM 1561 C CA . ARG A 1 194 ? 21.991 18.409 -35.681 1.00 84.38 194 ARG A CA 1
ATOM 1562 C C . ARG A 1 194 ? 22.545 17.035 -35.320 1.00 84.38 194 ARG A C 1
ATOM 1564 O O . ARG A 1 194 ? 21.811 16.224 -34.766 1.00 84.38 194 ARG A O 1
ATOM 1571 N N . GLU A 1 195 ? 23.835 16.788 -35.548 1.00 83.12 195 GLU A N 1
ATOM 1572 C CA . GLU A 1 195 ? 24.465 15.502 -35.215 1.00 83.12 195 GLU A CA 1
ATOM 1573 C C . GLU A 1 195 ? 24.385 15.191 -33.708 1.00 83.12 195 GLU A C 1
ATOM 1575 O O . GLU A 1 195 ? 24.066 14.070 -33.307 1.00 83.12 195 GLU A O 1
ATOM 1580 N N . ARG A 1 196 ? 24.598 16.200 -32.853 1.00 83.38 196 ARG A N 1
ATOM 1581 C CA . ARG A 1 196 ? 24.445 16.065 -31.393 1.00 83.38 196 ARG A CA 1
ATOM 1582 C C . ARG A 1 196 ? 23.006 15.752 -30.995 1.00 83.38 196 ARG A C 1
ATOM 1584 O O . ARG A 1 196 ? 22.775 14.866 -30.174 1.00 83.38 196 ARG A O 1
ATOM 1591 N N . LEU A 1 197 ? 22.049 16.454 -31.594 1.00 84.56 197 LEU A N 1
ATOM 1592 C CA . LEU A 1 197 ? 20.630 16.271 -31.315 1.00 84.56 197 LEU A CA 1
ATOM 1593 C C . LEU A 1 197 ? 20.132 14.896 -31.794 1.00 84.56 197 LEU A C 1
ATOM 1595 O O . LEU A 1 197 ? 19.327 14.259 -31.119 1.00 84.56 197 LEU A O 1
ATOM 1599 N N . GLU A 1 198 ? 20.652 14.388 -32.914 1.00 83.50 198 GLU A N 1
ATOM 1600 C CA . GLU A 1 198 ? 20.371 13.035 -33.405 1.00 83.50 198 GLU A CA 1
ATOM 1601 C C . GLU A 1 198 ? 20.941 11.949 -32.482 1.00 83.50 198 GLU A C 1
ATOM 1603 O O . GLU A 1 198 ? 20.283 10.928 -32.250 1.00 83.50 198 GLU A O 1
ATOM 1608 N N . GLN A 1 199 ? 22.139 12.156 -31.927 1.00 84.19 199 GLN A N 1
ATOM 1609 C CA . GLN A 1 199 ? 22.712 11.255 -30.923 1.00 84.19 199 GLN A CA 1
ATOM 1610 C C . GLN A 1 199 ? 21.858 11.227 -29.653 1.00 84.19 199 GLN A C 1
ATOM 1612 O O . GLN A 1 199 ? 21.520 10.143 -29.169 1.00 84.19 199 GLN A O 1
ATOM 1617 N N . GLU A 1 200 ? 21.454 12.395 -29.150 1.00 81.69 200 GLU A N 1
ATOM 1618 C CA . GLU A 1 200 ? 20.567 12.502 -27.991 1.00 81.69 200 GLU A CA 1
ATOM 1619 C C . GLU A 1 200 ? 19.227 11.806 -28.268 1.00 81.69 200 GLU A C 1
ATOM 1621 O O . GLU A 1 200 ? 18.824 10.915 -27.519 1.00 81.69 200 GLU A O 1
ATOM 1626 N N . TYR A 1 201 ? 18.594 12.095 -29.407 1.00 84.12 201 TYR A N 1
ATOM 1627 C CA . TYR A 1 201 ? 17.348 11.456 -29.826 1.00 84.12 201 TYR A CA 1
ATOM 1628 C C . TYR A 1 201 ? 17.460 9.928 -29.901 1.00 84.12 201 TYR A C 1
ATOM 1630 O O . TYR A 1 201 ? 16.564 9.226 -29.434 1.00 84.12 201 TYR A O 1
ATOM 1638 N N . ARG A 1 202 ? 18.561 9.375 -30.435 1.00 82.25 202 ARG A N 1
ATOM 1639 C CA . ARG A 1 202 ? 18.785 7.915 -30.468 1.00 82.25 202 ARG A CA 1
ATOM 1640 C C . ARG A 1 202 ? 18.879 7.310 -29.071 1.00 82.25 202 ARG A C 1
ATOM 1642 O O . ARG A 1 202 ? 18.318 6.237 -28.846 1.00 82.25 202 ARG A O 1
ATOM 1649 N N . ILE A 1 203 ? 19.568 7.978 -28.146 1.00 82.19 203 ILE A N 1
ATOM 1650 C CA . ILE A 1 203 ? 19.703 7.504 -26.763 1.00 82.19 203 ILE A CA 1
ATOM 1651 C C . ILE A 1 203 ? 18.337 7.463 -26.098 1.00 82.19 203 ILE A C 1
ATOM 1653 O O . ILE A 1 203 ? 17.939 6.406 -25.602 1.00 82.19 203 ILE A O 1
ATOM 1657 N N . VAL A 1 204 ? 17.601 8.578 -26.133 1.00 80.38 204 VAL A N 1
ATOM 1658 C CA . VAL A 1 204 ? 16.267 8.615 -25.532 1.00 80.38 204 VAL A CA 1
ATOM 1659 C C . VAL A 1 204 ? 15.378 7.582 -26.236 1.00 80.38 204 VAL A C 1
ATOM 1661 O O . VAL A 1 204 ? 14.645 6.855 -25.565 1.00 80.38 204 VAL A O 1
ATOM 1664 N N . LYS A 1 205 ? 15.546 7.368 -27.552 1.00 80.38 205 LYS A N 1
ATOM 1665 C CA . LYS A 1 205 ? 14.793 6.365 -28.316 1.00 80.38 205 LYS A CA 1
ATOM 1666 C C . LYS A 1 205 ? 14.940 4.932 -27.936 1.00 80.38 205 LYS A C 1
ATOM 1668 O O . LYS A 1 205 ? 13.941 4.213 -27.846 1.00 80.38 205 LYS A O 1
ATOM 1673 N N . ASN A 1 206 ? 16.147 4.546 -27.602 1.00 78.25 206 ASN A N 1
ATOM 1674 C CA . ASN A 1 206 ? 16.373 3.219 -27.076 1.00 78.25 206 ASN A CA 1
ATOM 1675 C C . ASN A 1 206 ? 15.773 3.057 -25.666 1.00 78.25 206 ASN A C 1
ATOM 1677 O O . ASN A 1 206 ? 15.549 1.932 -25.226 1.00 78.25 206 ASN A O 1
ATOM 1681 N N . GLN A 1 207 ? 15.455 4.160 -24.977 1.00 76.81 207 GLN A N 1
ATOM 1682 C CA . GLN A 1 207 ? 14.868 4.164 -23.635 1.00 76.81 207 GLN A CA 1
ATOM 1683 C C . GLN A 1 207 ? 13.338 4.339 -23.603 1.00 76.81 207 GLN A C 1
ATOM 1685 O O . GLN A 1 207 ? 12.718 4.055 -22.574 1.00 76.81 207 GLN A O 1
ATOM 1690 N N . PHE A 1 208 ? 12.710 4.734 -24.721 1.00 77.38 208 PHE A N 1
ATOM 1691 C CA . PHE A 1 208 ? 11.275 5.050 -24.807 1.00 77.38 208 PHE A CA 1
ATOM 1692 C C . PHE A 1 208 ? 10.386 3.950 -24.226 1.00 77.38 208 PHE A C 1
ATOM 1694 O O . PHE A 1 208 ? 9.493 4.203 -23.421 1.00 77.38 208 PHE A O 1
ATOM 1701 N N . HIS A 1 209 ? 10.662 2.703 -24.613 1.00 77.00 209 HIS A N 1
ATOM 1702 C CA . HIS A 1 209 ? 9.868 1.552 -24.205 1.00 77.00 209 HIS A CA 1
ATOM 1703 C C . HIS A 1 209 ? 9.861 1.357 -22.683 1.00 77.00 209 HIS A C 1
ATOM 1705 O O . HIS A 1 209 ? 8.819 1.022 -22.123 1.00 77.00 209 HIS A O 1
ATOM 1711 N N . TYR A 1 210 ? 10.989 1.613 -22.012 1.00 76.56 210 TYR A N 1
ATOM 1712 C CA . TYR A 1 210 ? 11.096 1.482 -20.558 1.00 76.56 210 TYR A CA 1
ATOM 1713 C C . TYR A 1 210 ? 10.345 2.587 -19.828 1.00 76.56 210 TYR A C 1
ATOM 1715 O O . TYR A 1 210 ? 9.765 2.348 -18.773 1.00 76.56 210 TYR A O 1
ATOM 1723 N N . HIS A 1 211 ? 10.307 3.790 -20.403 1.00 78.38 211 HIS A N 1
ATOM 1724 C CA . HIS A 1 211 ? 9.493 4.867 -19.856 1.00 78.38 211 HIS A CA 1
ATOM 1725 C C . HIS A 1 211 ? 8.006 4.531 -19.932 1.00 78.38 211 HIS A C 1
ATOM 1727 O O . HIS A 1 211 ? 7.289 4.890 -19.023 1.00 78.38 211 HIS A O 1
ATOM 1733 N N . LEU A 1 212 ? 7.531 3.744 -20.898 1.00 79.00 212 LEU A N 1
ATOM 1734 C CA . LEU A 1 212 ? 6.117 3.345 -20.957 1.00 79.00 212 LEU A CA 1
ATOM 1735 C C . LEU A 1 212 ? 5.694 2.293 -19.913 1.00 79.00 212 LEU A C 1
ATOM 1737 O O . LEU A 1 212 ? 4.501 2.013 -19.797 1.00 79.00 212 LEU A O 1
ATOM 1741 N N . ILE A 1 213 ? 6.625 1.681 -19.176 1.00 77.56 213 ILE A N 1
ATOM 1742 C CA . ILE A 1 213 ? 6.320 0.580 -18.244 1.00 77.56 213 ILE A CA 1
ATOM 1743 C C . ILE A 1 213 ? 5.348 1.004 -17.133 1.00 77.56 213 ILE A C 1
ATOM 1745 O O . ILE A 1 213 ? 4.342 0.312 -16.959 1.00 77.56 213 ILE A O 1
ATOM 1749 N N . PRO A 1 214 ? 5.559 2.133 -16.422 1.00 71.88 214 PRO A N 1
ATOM 1750 C CA . PRO A 1 214 ? 4.616 2.587 -15.406 1.00 71.88 214 PRO A CA 1
ATOM 1751 C C . PRO A 1 214 ? 3.209 2.817 -15.964 1.00 71.88 214 PRO A C 1
ATOM 1753 O O . PRO A 1 214 ? 2.247 2.474 -15.291 1.00 71.88 214 PRO A O 1
ATOM 1756 N N . LEU A 1 215 ? 3.081 3.299 -17.209 1.00 71.75 215 LEU A N 1
ATOM 1757 C CA . LEU A 1 215 ? 1.783 3.551 -17.855 1.00 71.75 215 LEU A CA 1
ATOM 1758 C C . LEU A 1 215 ? 1.021 2.266 -18.192 1.00 71.75 215 LEU A C 1
ATOM 1760 O O . LEU A 1 215 ? -0.206 2.236 -18.145 1.00 71.75 215 LEU A O 1
ATOM 1764 N N . LYS A 1 216 ? 1.739 1.193 -18.539 1.00 72.31 216 LYS A N 1
ATOM 1765 C CA . LYS A 1 216 ? 1.133 -0.102 -18.889 1.00 72.31 216 LYS A CA 1
ATOM 1766 C C . LYS A 1 216 ? 0.693 -0.904 -17.666 1.00 72.31 216 LYS A C 1
ATOM 1768 O O . LYS A 1 216 ? -0.212 -1.722 -17.782 1.00 72.31 216 LYS A O 1
ATOM 1773 N N . ASN A 1 217 ? 1.301 -0.649 -16.509 1.00 65.94 217 ASN A N 1
ATOM 1774 C CA . ASN A 1 217 ? 1.085 -1.423 -15.285 1.00 65.94 217 ASN A CA 1
ATOM 1775 C C . ASN A 1 217 ? 0.255 -0.686 -14.222 1.00 65.94 217 ASN A C 1
ATOM 1777 O O . ASN A 1 217 ? 0.228 -1.100 -13.069 1.00 65.94 217 ASN A O 1
ATOM 1781 N N . ILE A 1 218 ? -0.468 0.373 -14.600 1.00 60.75 218 ILE A N 1
ATOM 1782 C CA . ILE A 1 218 ? -1.351 1.133 -13.695 1.00 60.75 218 ILE A CA 1
ATOM 1783 C C . ILE A 1 218 ? -2.439 0.236 -13.067 1.00 60.75 218 ILE A C 1
ATOM 1785 O O . ILE A 1 218 ? -2.873 0.470 -11.943 1.00 60.75 218 ILE A O 1
ATOM 1789 N N . GLN A 1 219 ? -2.880 -0.811 -13.776 1.00 56.06 219 GLN A N 1
ATOM 1790 C CA . GLN A 1 219 ? -4.037 -1.630 -13.391 1.00 56.06 219 GLN A CA 1
ATOM 1791 C C . GLN A 1 219 ? -3.730 -2.795 -12.433 1.00 56.06 219 GLN A C 1
ATOM 1793 O O . GLN A 1 219 ? -4.669 -3.401 -11.920 1.00 56.06 219 GLN A O 1
ATOM 1798 N N . SER A 1 220 ? -2.463 -3.138 -12.168 1.00 53.03 220 SER A N 1
ATOM 1799 C CA . SER A 1 220 ? -2.130 -4.302 -11.323 1.00 53.03 220 SER A CA 1
ATOM 1800 C C . SER A 1 220 ? -2.166 -4.015 -9.816 1.00 53.03 220 SER A C 1
ATOM 1802 O O . SER A 1 220 ? -1.975 -4.926 -9.010 1.00 53.03 220 SER A O 1
ATOM 1804 N N . VAL A 1 221 ? -2.429 -2.769 -9.412 1.00 52.94 221 VAL A N 1
ATOM 1805 C CA . VAL A 1 221 ? -2.261 -2.319 -8.027 1.00 52.94 221 VAL A CA 1
ATOM 1806 C C . VAL A 1 221 ? -3.614 -2.201 -7.338 1.00 52.94 221 VAL A C 1
ATOM 1808 O O . VAL A 1 221 ? -4.309 -1.192 -7.431 1.00 52.94 221 VAL A O 1
ATOM 1811 N N . VAL A 1 222 ? -4.002 -3.257 -6.628 1.00 54.12 222 VAL A N 1
ATOM 1812 C CA . VAL A 1 222 ? -5.198 -3.246 -5.781 1.00 54.12 222 VAL A CA 1
ATOM 1813 C C . VAL A 1 222 ? -4.782 -2.901 -4.358 1.00 54.12 222 VAL A C 1
ATOM 1815 O O . VAL A 1 222 ? -3.967 -3.603 -3.762 1.00 54.12 222 VAL A O 1
ATOM 1818 N N . SER A 1 223 ? -5.373 -1.856 -3.781 1.00 54.97 223 SER A N 1
ATOM 1819 C CA . SER A 1 223 ? -5.257 -1.608 -2.345 1.00 54.97 223 SER A CA 1
ATOM 1820 C C . SER A 1 223 ? -5.919 -2.738 -1.557 1.00 54.97 223 SER A C 1
ATOM 1822 O O . SER A 1 223 ? -7.126 -2.976 -1.651 1.00 54.97 223 SER A O 1
ATOM 1824 N N . TRP A 1 224 ? -5.125 -3.436 -0.748 1.00 62.31 224 TRP A N 1
ATOM 1825 C CA . TRP A 1 224 ? -5.588 -4.582 0.035 1.00 62.31 224 TRP A CA 1
ATOM 1826 C C . TRP A 1 224 ? -6.459 -4.189 1.240 1.00 62.31 224 TRP A C 1
ATOM 1828 O O . TRP A 1 224 ? -7.165 -5.037 1.785 1.00 62.31 224 TRP A O 1
ATOM 1838 N N . ASN A 1 225 ? -6.485 -2.907 1.628 1.00 60.41 225 ASN A N 1
ATOM 1839 C CA . ASN A 1 225 ? -7.303 -2.431 2.751 1.00 60.41 225 ASN A CA 1
ATOM 1840 C C . ASN A 1 225 ? -8.810 -2.492 2.457 1.00 60.41 225 ASN A C 1
ATOM 1842 O O . ASN A 1 225 ? -9.586 -2.900 3.324 1.00 60.41 225 ASN A O 1
ATOM 1846 N N . SER A 1 226 ? -9.222 -2.184 1.225 1.00 59.03 226 SER A N 1
ATOM 1847 C CA . SER A 1 226 ? -10.637 -2.131 0.833 1.00 59.03 226 SER A CA 1
ATOM 1848 C C . SER A 1 226 ? -11.315 -3.513 0.828 1.00 59.03 226 SER A C 1
ATOM 1850 O O . SER A 1 226 ? -12.537 -3.609 0.884 1.00 59.03 226 SER A O 1
ATOM 1852 N N . LEU A 1 227 ? -10.531 -4.600 0.850 1.00 60.03 227 LEU A N 1
ATOM 1853 C CA . LEU A 1 227 ? -11.019 -5.982 0.964 1.00 60.03 227 LEU A CA 1
ATOM 1854 C C . LEU A 1 227 ? -11.353 -6.405 2.404 1.00 60.03 227 LEU A C 1
ATOM 1856 O O . LEU A 1 227 ? -12.005 -7.432 2.601 1.00 60.03 227 LEU A O 1
ATOM 1860 N N . LEU A 1 228 ? -10.876 -5.661 3.406 1.00 61.19 228 LEU A N 1
ATOM 1861 C CA . LEU A 1 228 ? -11.090 -5.965 4.825 1.00 61.19 228 LEU A CA 1
ATOM 1862 C C . LEU A 1 228 ? -12.310 -5.260 5.411 1.00 61.19 228 LEU A C 1
ATOM 1864 O O . LEU A 1 228 ? -12.792 -5.653 6.475 1.00 61.19 228 LEU A O 1
ATOM 1868 N N . LEU A 1 229 ? -12.799 -4.220 4.742 1.00 63.59 229 LEU A N 1
ATOM 1869 C CA . LEU A 1 229 ? -14.042 -3.576 5.124 1.00 63.59 229 LEU A CA 1
ATOM 1870 C C . LEU A 1 229 ? -15.221 -4.460 4.699 1.00 63.59 229 LEU A C 1
ATOM 1872 O O . LEU A 1 229 ? -15.136 -5.152 3.677 1.00 63.59 229 LEU A O 1
ATOM 1876 N N . PRO A 1 230 ? -16.330 -4.465 5.462 1.00 60.97 230 PRO A N 1
ATOM 1877 C CA . PRO A 1 230 ? -17.574 -5.026 4.966 1.00 60.97 230 PRO A CA 1
ATOM 1878 C C . PRO A 1 230 ? -17.828 -4.424 3.588 1.00 60.97 230 PRO A C 1
ATOM 1880 O O . PRO A 1 230 ? -17.815 -3.200 3.440 1.00 60.97 230 PRO A O 1
ATOM 1883 N N . LYS A 1 231 ? -18.026 -5.271 2.571 1.00 55.06 231 LYS A N 1
ATOM 1884 C CA . LYS A 1 231 ? -18.534 -4.777 1.293 1.00 55.06 231 LYS A CA 1
ATOM 1885 C C . LYS A 1 231 ? -19.789 -3.994 1.642 1.00 55.06 231 LYS A C 1
ATOM 1887 O O . LYS A 1 231 ? -20.647 -4.544 2.334 1.00 55.06 231 LYS A O 1
ATOM 1892 N N . LEU A 1 232 ? -19.867 -2.736 1.212 1.00 43.66 232 LEU A N 1
ATOM 1893 C CA . LEU A 1 232 ? -21.125 -2.006 1.180 1.00 43.66 232 LEU A CA 1
ATOM 1894 C C . LEU A 1 232 ? -22.047 -2.861 0.313 1.00 43.66 232 LEU A C 1
ATOM 1896 O O . LEU A 1 232 ? -22.025 -2.773 -0.912 1.00 43.66 232 LEU A O 1
ATOM 1900 N N . SER A 1 233 ? -22.770 -3.795 0.931 1.00 38.44 233 SER A N 1
ATOM 1901 C CA . SER A 1 233 ? -23.897 -4.440 0.298 1.00 38.44 233 SER A CA 1
ATOM 1902 C C . SER A 1 233 ? -24.766 -3.278 -0.121 1.00 38.44 233 SER A C 1
ATOM 1904 O O . SER A 1 233 ? -25.191 -2.509 0.746 1.00 38.44 233 SER A O 1
ATOM 1906 N N . SER A 1 234 ? -24.914 -3.125 -1.438 1.00 39.34 234 SER A N 1
ATOM 1907 C CA . SER A 1 234 ? -25.957 -2.351 -2.091 1.00 39.34 234 SER A CA 1
ATOM 1908 C C . SER A 1 234 ? -27.115 -2.217 -1.121 1.00 39.34 234 SER A C 1
ATOM 1910 O O . SER A 1 234 ? -27.758 -3.225 -0.813 1.00 39.34 234 SER A O 1
ATOM 1912 N N . SER A 1 235 ? -27.305 -1.019 -0.565 1.00 33.06 235 SER A N 1
ATOM 1913 C CA . SER A 1 235 ? -28.518 -0.713 0.169 1.00 33.06 235 SER A CA 1
ATOM 1914 C C . SER A 1 235 ? -29.644 -1.143 -0.747 1.00 33.06 235 SER A C 1
ATOM 1916 O O . SER A 1 235 ? -29.802 -0.585 -1.836 1.00 33.06 235 SER A O 1
ATOM 1918 N N . THR A 1 236 ? -30.314 -2.216 -0.341 1.00 38.12 236 THR A N 1
ATOM 1919 C CA . THR A 1 236 ? -31.539 -2.732 -0.915 1.00 38.12 236 THR A CA 1
ATOM 1920 C C . THR A 1 236 ? -32.401 -1.519 -1.196 1.00 38.12 236 THR A C 1
ATOM 1922 O O . THR A 1 236 ? -32.878 -0.859 -0.274 1.00 38.12 236 THR A O 1
ATOM 1925 N N . SER A 1 237 ? -32.477 -1.160 -2.473 1.00 34.22 237 SER A N 1
ATOM 1926 C CA . SER A 1 237 ? -33.460 -0.211 -2.950 1.00 34.22 237 SER A CA 1
ATOM 1927 C C . SER A 1 237 ? -34.767 -0.973 -2.821 1.00 34.22 237 SER A C 1
ATOM 1929 O O . SER A 1 237 ? -34.975 -1.958 -3.528 1.00 34.22 237 SER A O 1
ATOM 1931 N N . THR A 1 238 ? -35.527 -0.623 -1.788 1.00 35.16 238 THR A N 1
ATOM 1932 C CA . THR A 1 238 ? -36.960 -0.907 -1.690 1.00 35.16 238 THR A CA 1
ATOM 1933 C C . THR A 1 238 ? -37.661 -0.570 -2.991 1.00 35.16 238 THR A C 1
ATOM 1935 O O . THR A 1 238 ? -37.317 0.501 -3.545 1.00 35.16 238 THR A O 1
#

Foldseek 3Di:
DDDDDDPDPPDDPPPPVPDPPDPLNVLVVVLVVLLVVLLVLLVVLLVLLVVLLVLVLVLLLLVVVLVVCVVPPPDPVCVVVSVVSVVVSVVSVVVNVVSVVSNVVSLVVNVVSVVVSVVSLVVSVVPDPDPVSVVVSVVSVVVSLVSLVVSLVVSVVVSVVVLVVLLVVLVVLVVVLVVLVCCLVPNPDDPVVNVVSVVVNVVSVVCNVSSCSSVVCVPVRDRPSVVSRPPPPPPPPD

Sequence (238 aa):
MVYMKRASMSFSLQNEKRDFTSLFNQLKEQYMALSDKQQKLRERLMRANQDAYEVEMSRTSKMAIIQAWEKHNQEEKAAESISRLKNDVADLDEQLSGLVDVRQKLEKALRKGQETGKAVETRLRSLAQTKEQTELIDLVVRMESVQAERMSAINDLAIQSLIMEKTDSTMSKLSKYEMLAEKLIEGRIDDKDRERLEQEYRIVKNQFHYHLIPLKNIQSVVSWNSLLLPKLSSSTST